Protein AF-A0A971PKI5-F1 (afdb_monomer)

pLDDT: mean 87.23, std 9.2, range [52.62, 96.69]

Foldseek 3Di:
DVVQLVVLQVVQCVLQVVLPGPVNLVVCVVVVHQLQVSCVSRVHHSVVSVVVCVSNVVDDPDQPLLDLVSLLCV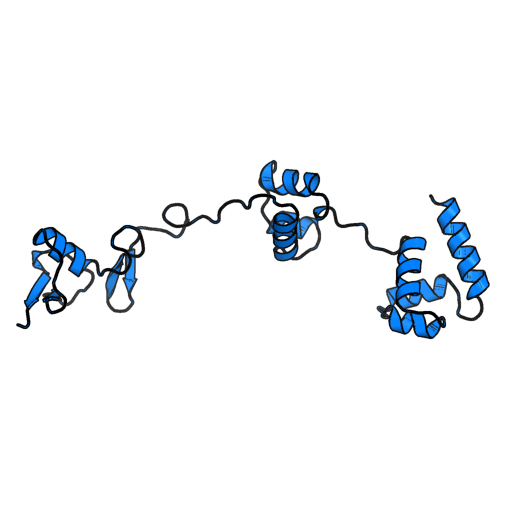VPVVVDDLVVSCVVRVHDSVVSVVSCVVSVPDDDDDQDAPRHPPRDPQWDQDPLQWIARCDDPRHGDTPLQVLVCVVVVHHDDPQKDKDFQVSRNNPSPPVRIDIDGDD

Nearest PDB structures (foldseek):
  2giv-assembly1_A  TM=5.079E-01  e=1.863E+00  Homo sapiens
  4lgw-assembly1_A  TM=4.748E-01  e=1.975E+00  Escherichia coli K-12
  4y13-assembly1_A  TM=4.702E-01  e=1.657E+00  Escherichia coli O157:H7
  6dxo-assembly1_A  TM=3.465E-01  e=4.481E+00  Streptomyces venezuelae ATCC 10712
  3jca-assembly1_E  TM=3.181E-01  e=6.365E+00  Mouse mammary tumor virus

Secondary structure (DSSP, 8-state):
-HHHHHHHHHHHHHHSTTTTHHHHHHHHHHTT--HHHHHHHHT--HHHHHHHHHHTT-SPPPPGGGSHHHHHIIIIIS---HHHHHHHHTS-HHHHHHHHHHTTPPPPPPP-GGGSTT--SSEEE-TTS-EEE-SSTTTT-BHHHHHHHHHHTSPPPTTEEEEESSS-TT---GGGEEEEE--

Solvent-accessible surface area (backbone atoms only — not comparable to full-atom values): 10755 Å² total; per-residue (Å²): 114,70,78,58,40,54,53,50,47,52,54,44,29,69,76,32,49,93,68,47,21,59,66,40,55,54,47,43,54,73,73,66,51,51,50,53,61,52,8,61,74,72,75,47,51,40,67,55,44,52,51,47,30,53,64,67,63,68,50,77,76,82,64,66,64,77,40,58,67,57,39,46,42,47,44,64,75,65,64,44,52,55,58,57,54,12,60,76,68,76,48,58,38,67,58,50,52,53,39,33,58,74,64,68,50,83,76,80,78,76,65,54,64,84,66,18,92,86,48,83,77,48,60,45,73,43,97,84,39,41,36,31,24,69,45,74,98,57,46,77,38,45,49,57,56,51,47,54,21,63,75,67,74,44,83,75,56,95,57,49,45,78,43,48,73,86,68,48,52,68,57,58,52,71,91,34,50,43,84,44,74,64,133

Sequence (183 aa):
MAKNLEKAIQRFNRRYSEVGGYKRFCALLREGRTLEEIGAVFGFTRQYASLKKIEFGLRPPIKNYHDREWLERRYRREDRSLADIAKECGVDPGTIYVHLKKCKIPLKGVPSGERHPRFKTGQFKRPDGSIVITAGKNKGKYLHRLKMEEYLGRPLRRREKVYHIDGDKSNVEISNLRLVSRD

Structure (mmCIF, N/CA/C/O backbone):
data_AF-A0A971PKI5-F1
#
_entry.id   AF-A0A971PKI5-F1
#
loop_
_atom_site.group_PDB
_atom_site.id
_atom_site.type_symbol
_atom_site.label_atom_id
_atom_site.label_alt_id
_atom_site.label_comp_id
_atom_site.label_asym_id
_atom_site.label_entity_id
_atom_site.label_seq_id
_atom_site.pdbx_PDB_ins_code
_atom_site.Cartn_x
_atom_site.Cartn_y
_atom_site.Cartn_z
_atom_site.occupancy
_atom_site.B_iso_or_equiv
_atom_site.auth_seq_id
_atom_site.auth_comp_id
_atom_site.auth_asym_id
_atom_site.auth_atom_id
_atom_site.pdbx_PDB_model_num
ATOM 1 N N . MET A 1 1 ? 25.929 11.883 -31.628 1.00 52.62 1 MET A N 1
ATOM 2 C CA . MET A 1 1 ? 25.267 10.593 -31.312 1.00 52.62 1 MET A CA 1
ATOM 3 C C . MET A 1 1 ? 24.793 9.835 -32.559 1.00 52.62 1 MET A C 1
ATOM 5 O O . MET A 1 1 ? 25.116 8.660 -32.665 1.00 52.62 1 MET A O 1
ATOM 9 N N . ALA A 1 2 ? 24.137 10.476 -33.539 1.00 58.38 2 ALA A N 1
ATOM 10 C CA . ALA A 1 2 ? 23.625 9.817 -34.758 1.00 58.38 2 ALA A CA 1
ATOM 11 C C . ALA A 1 2 ? 24.677 9.035 -35.584 1.00 58.38 2 ALA A C 1
ATOM 13 O O . ALA A 1 2 ? 24.431 7.895 -35.967 1.00 58.38 2 ALA A O 1
ATOM 14 N N . LYS A 1 3 ? 25.894 9.580 -35.755 1.00 62.47 3 LYS A N 1
ATOM 15 C CA . LYS A 1 3 ? 26.995 8.911 -36.487 1.00 62.47 3 LYS A CA 1
ATOM 16 C C . LYS A 1 3 ? 27.456 7.573 -35.876 1.00 62.47 3 LYS A C 1
ATOM 18 O O . LYS A 1 3 ? 28.088 6.783 -36.570 1.00 62.47 3 LYS A O 1
ATOM 23 N N . ASN A 1 4 ? 27.192 7.315 -34.590 1.00 79.88 4 ASN A N 1
ATOM 24 C CA . ASN A 1 4 ? 27.564 6.049 -33.940 1.00 79.88 4 ASN A CA 1
ATOM 25 C C . ASN A 1 4 ? 26.489 4.970 -34.171 1.00 79.88 4 ASN A C 1
ATOM 27 O O . ASN A 1 4 ? 26.812 3.824 -34.475 1.00 79.88 4 ASN A O 1
ATOM 31 N N . LEU A 1 5 ? 25.215 5.373 -34.127 1.00 84.88 5 LEU A N 1
ATOM 32 C CA . LEU A 1 5 ? 24.066 4.511 -34.412 1.00 84.88 5 LEU A CA 1
ATOM 33 C C . LEU A 1 5 ? 24.099 3.971 -35.847 1.00 84.88 5 LEU A C 1
ATOM 35 O O . LEU A 1 5 ? 23.926 2.777 -36.073 1.00 84.88 5 LEU A O 1
ATOM 39 N N . GLU A 1 6 ? 24.379 4.836 -36.816 1.00 86.38 6 GLU A N 1
ATOM 40 C CA . GLU A 1 6 ? 24.425 4.454 -38.227 1.00 86.38 6 GLU A CA 1
ATOM 41 C C . GLU A 1 6 ? 25.529 3.421 -38.506 1.00 86.38 6 GLU A C 1
ATOM 43 O O . GLU A 1 6 ? 25.283 2.383 -39.122 1.00 86.38 6 GLU A O 1
ATOM 48 N N . LYS A 1 7 ? 26.728 3.632 -37.944 1.00 89.81 7 LYS A N 1
ATOM 49 C CA . LYS A 1 7 ? 27.834 2.664 -38.013 1.00 89.81 7 LYS A CA 1
ATOM 50 C C . LYS A 1 7 ? 27.481 1.339 -37.332 1.00 89.81 7 LYS A C 1
ATOM 52 O O . LYS A 1 7 ? 27.838 0.275 -37.838 1.00 89.81 7 LYS A O 1
ATOM 57 N N . ALA A 1 8 ? 26.776 1.376 -36.202 1.00 88.19 8 ALA A N 1
ATOM 58 C CA . ALA A 1 8 ? 26.313 0.176 -35.512 1.00 88.19 8 ALA A CA 1
ATOM 59 C C . ALA A 1 8 ? 25.321 -0.635 -36.358 1.00 88.19 8 ALA A C 1
ATOM 61 O O . ALA A 1 8 ? 25.479 -1.852 -36.481 1.00 88.19 8 ALA A O 1
ATOM 62 N N . ILE A 1 9 ? 24.350 0.035 -36.989 1.00 91.62 9 ILE A N 1
ATOM 63 C CA . ILE A 1 9 ? 23.383 -0.585 -37.905 1.00 91.62 9 ILE A CA 1
ATOM 64 C C . ILE A 1 9 ? 24.104 -1.193 -39.112 1.00 91.62 9 ILE A C 1
ATOM 66 O O . ILE A 1 9 ? 23.848 -2.344 -39.455 1.00 91.62 9 ILE A O 1
ATOM 70 N N . GLN A 1 10 ? 25.054 -0.476 -39.720 1.00 92.31 10 GLN A N 1
ATOM 71 C CA . GLN A 1 10 ? 25.831 -0.985 -40.855 1.00 92.31 10 GLN A CA 1
ATOM 72 C C . GLN A 1 10 ? 26.638 -2.243 -40.495 1.00 92.31 10 GLN A C 1
ATOM 74 O O . GLN A 1 10 ? 26.603 -3.227 -41.234 1.00 92.31 10 GLN A O 1
ATOM 79 N N . ARG A 1 11 ? 27.323 -2.257 -39.340 1.00 91.88 11 ARG A N 1
ATOM 80 C CA . ARG A 1 11 ? 28.036 -3.452 -38.846 1.00 91.88 11 ARG A CA 1
ATOM 81 C C . ARG A 1 11 ? 27.086 -4.622 -38.601 1.00 91.88 11 ARG A C 1
ATOM 83 O O . ARG A 1 11 ? 27.417 -5.758 -38.928 1.00 91.88 11 ARG A O 1
ATOM 90 N N . PHE A 1 12 ? 25.914 -4.349 -38.033 1.00 93.00 12 PHE A N 1
ATOM 91 C CA . PHE A 1 12 ? 24.909 -5.372 -37.757 1.00 93.00 12 PHE A CA 1
ATOM 92 C C . PHE A 1 12 ? 24.323 -5.960 -39.044 1.00 93.00 12 PHE A C 1
ATOM 94 O O . PHE A 1 12 ? 24.253 -7.176 -39.174 1.00 93.00 12 PHE A O 1
ATOM 101 N N . ASN A 1 13 ? 23.988 -5.117 -40.022 1.00 93.81 13 ASN A N 1
ATOM 102 C CA . ASN A 1 13 ? 23.515 -5.554 -41.335 1.00 93.81 13 ASN A CA 1
ATOM 103 C C . ASN A 1 13 ? 24.564 -6.381 -42.076 1.00 93.81 13 ASN A C 1
ATOM 105 O O . ASN A 1 13 ? 24.206 -7.365 -42.704 1.00 93.81 13 ASN A O 1
ATOM 109 N N . ARG A 1 14 ? 25.850 -6.021 -41.973 1.00 92.69 14 ARG A N 1
ATOM 110 C CA . ARG A 1 14 ? 26.937 -6.806 -42.573 1.00 92.69 14 ARG A CA 1
ATOM 111 C C . ARG A 1 14 ? 27.054 -8.197 -41.950 1.00 92.69 14 ARG A C 1
ATOM 113 O O . ARG A 1 14 ? 27.308 -9.155 -42.661 1.00 92.69 14 ARG A O 1
ATOM 120 N N . ARG A 1 15 ? 26.892 -8.300 -40.627 1.00 91.19 15 ARG A N 1
ATOM 121 C CA . ARG A 1 15 ? 27.011 -9.569 -39.894 1.00 91.19 15 ARG A CA 1
ATOM 122 C C . ARG A 1 15 ? 25.793 -10.481 -40.065 1.00 91.19 15 ARG A C 1
ATOM 124 O O . ARG A 1 15 ? 25.940 -11.691 -39.996 1.00 91.19 15 ARG A O 1
ATOM 131 N N . TYR A 1 16 ? 24.611 -9.898 -40.245 1.00 92.25 16 TYR A N 1
ATOM 132 C CA . TYR A 1 16 ? 23.329 -10.605 -40.241 1.00 92.25 16 TYR A CA 1
ATOM 133 C C . TYR A 1 16 ? 22.519 -10.334 -41.515 1.00 92.25 16 TYR A C 1
ATOM 135 O O . TYR A 1 16 ? 21.293 -10.234 -41.465 1.00 92.25 16 TYR A O 1
ATOM 143 N N . SER A 1 17 ? 23.198 -10.169 -42.652 1.00 90.38 17 SER A N 1
ATOM 144 C CA . SER A 1 17 ? 22.579 -9.859 -43.946 1.00 90.38 17 SER A CA 1
ATOM 145 C C . SER A 1 17 ? 21.589 -10.940 -44.378 1.00 90.38 17 SER A C 1
ATOM 147 O O . SER A 1 17 ? 20.470 -10.613 -44.764 1.00 90.38 17 SER A O 1
ATOM 149 N N . GLU A 1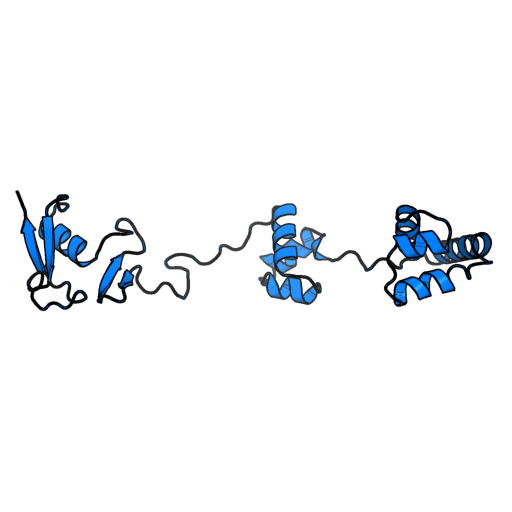 18 ? 21.970 -12.212 -44.233 1.00 88.62 18 GLU A N 1
ATOM 150 C CA . GLU A 1 18 ? 21.176 -13.383 -44.639 1.00 88.62 18 GLU A CA 1
ATOM 151 C C . GLU A 1 18 ? 19.846 -13.496 -43.887 1.00 88.62 18 GLU A C 1
ATOM 153 O O . GLU A 1 18 ? 18.832 -13.899 -44.448 1.00 88.62 18 GLU A O 1
ATOM 158 N N . VAL A 1 19 ? 19.819 -13.058 -42.627 1.00 87.25 19 VAL A N 1
ATOM 159 C CA . VAL A 1 19 ? 18.620 -13.069 -41.775 1.00 87.25 19 VAL A CA 1
ATOM 160 C C . VAL A 1 19 ? 17.873 -11.727 -41.791 1.00 87.25 19 VAL A C 1
ATOM 162 O O . VAL A 1 19 ? 16.977 -11.496 -40.982 1.00 87.25 19 VAL A O 1
ATOM 165 N N . GLY A 1 20 ? 18.215 -10.812 -42.707 1.00 88.69 20 GLY A N 1
ATOM 166 C CA . GLY A 1 20 ? 17.514 -9.537 -42.911 1.00 88.69 20 GLY A CA 1
ATOM 167 C C . GLY A 1 20 ? 17.927 -8.393 -41.970 1.00 88.69 20 GLY A C 1
ATOM 168 O O . GLY A 1 20 ? 17.267 -7.345 -41.938 1.00 88.69 20 GLY A O 1
ATOM 169 N N . GLY A 1 21 ? 19.012 -8.573 -41.213 1.00 93.12 21 GLY A N 1
ATOM 170 C CA . GLY A 1 21 ? 19.703 -7.533 -40.452 1.00 93.12 21 GLY A CA 1
ATOM 171 C C . GLY A 1 21 ? 18.814 -6.721 -39.506 1.00 93.12 21 GLY A C 1
ATOM 172 O O . GLY A 1 21 ? 17.892 -7.222 -38.859 1.00 93.12 21 GLY A O 1
ATOM 173 N N . TYR A 1 22 ? 19.102 -5.425 -39.409 1.00 92.69 22 TYR A N 1
ATOM 174 C CA . TYR A 1 22 ? 18.426 -4.476 -38.526 1.00 92.69 22 TYR A CA 1
ATOM 175 C C . TYR A 1 22 ? 16.918 -4.395 -38.795 1.00 92.69 22 TYR A C 1
ATOM 177 O O . TYR A 1 22 ? 16.120 -4.324 -37.860 1.00 92.69 22 TYR A O 1
ATOM 185 N N . LYS A 1 23 ? 16.504 -4.460 -40.069 1.00 93.12 23 LYS A N 1
ATOM 186 C CA . LYS A 1 23 ? 15.086 -4.390 -40.450 1.00 93.12 23 LYS A CA 1
ATOM 187 C C . LYS A 1 23 ? 14.308 -5.576 -39.880 1.00 93.12 23 LYS A C 1
ATOM 189 O O . LYS A 1 23 ? 13.240 -5.365 -39.303 1.00 93.12 23 LYS A O 1
ATOM 194 N N . ARG A 1 24 ? 14.852 -6.796 -39.991 1.00 94.25 24 ARG A N 1
ATOM 195 C CA . ARG A 1 24 ? 14.230 -8.000 -39.419 1.00 94.25 24 ARG A CA 1
ATOM 196 C C . ARG A 1 24 ? 14.232 -7.965 -37.892 1.00 94.25 24 ARG A C 1
ATOM 198 O O . ARG A 1 24 ? 13.210 -8.277 -37.292 1.00 94.25 24 ARG A O 1
ATOM 205 N N . PHE A 1 25 ? 15.314 -7.495 -37.269 1.00 93.38 25 PHE A N 1
ATOM 206 C CA . PHE A 1 25 ? 15.404 -7.350 -35.812 1.00 93.38 25 PHE A CA 1
ATOM 207 C C . PHE A 1 25 ? 14.302 -6.426 -35.262 1.00 93.38 25 PHE A C 1
ATOM 209 O O . PHE A 1 25 ? 13.594 -6.776 -34.319 1.00 93.38 25 PHE A O 1
ATOM 216 N N . CYS A 1 26 ? 14.091 -5.273 -35.902 1.00 92.00 26 CYS A N 1
ATOM 217 C CA . CYS A 1 26 ? 13.017 -4.345 -35.546 1.00 92.00 26 CYS A CA 1
ATOM 218 C C . CYS A 1 26 ? 11.614 -4.904 -35.826 1.00 92.00 26 CYS A C 1
ATOM 220 O O . CYS A 1 26 ? 10.686 -4.587 -35.084 1.00 92.00 26 CYS A O 1
ATOM 222 N N . ALA A 1 27 ? 11.443 -5.711 -36.878 1.00 93.44 27 ALA A N 1
ATOM 223 C CA . ALA A 1 27 ? 10.166 -6.355 -37.182 1.00 93.44 27 ALA A CA 1
ATOM 224 C C . ALA A 1 27 ? 9.760 -7.343 -36.080 1.00 93.44 27 ALA A C 1
ATOM 226 O O . ALA A 1 27 ? 8.669 -7.214 -35.535 1.00 93.44 27 ALA A O 1
ATOM 227 N N . LEU A 1 28 ? 10.670 -8.228 -35.659 1.00 92.62 28 LEU A N 1
ATOM 228 C CA . LEU A 1 28 ? 10.396 -9.199 -34.593 1.00 92.62 28 LEU A CA 1
ATOM 229 C C . LEU A 1 28 ? 10.063 -8.522 -33.254 1.00 92.62 28 LEU A C 1
ATOM 231 O O . LEU A 1 28 ? 9.188 -8.983 -32.525 1.00 92.62 28 LEU A O 1
ATOM 235 N N . LEU A 1 29 ? 10.714 -7.395 -32.939 1.00 89.50 29 LEU A N 1
ATOM 236 C CA . LEU A 1 29 ? 10.370 -6.599 -31.756 1.00 89.50 29 LEU A CA 1
ATOM 237 C C . LEU A 1 29 ? 8.953 -6.015 -31.834 1.00 89.50 29 LEU A C 1
ATOM 239 O O . LEU A 1 29 ? 8.265 -5.970 -30.817 1.00 89.50 29 LEU A O 1
ATOM 243 N N . ARG A 1 30 ? 8.515 -5.568 -33.019 1.00 89.12 30 ARG A N 1
ATOM 244 C CA . ARG A 1 30 ? 7.150 -5.055 -33.240 1.00 89.12 30 ARG A CA 1
ATOM 245 C C . ARG A 1 30 ? 6.096 -6.158 -33.198 1.00 89.12 30 ARG A C 1
ATOM 247 O O . ARG A 1 30 ? 4.996 -5.909 -32.728 1.00 89.12 30 ARG A O 1
ATOM 254 N N . GLU A 1 31 ? 6.453 -7.364 -33.628 1.00 92.38 31 GLU A N 1
ATOM 255 C CA . GLU A 1 31 ? 5.625 -8.573 -33.516 1.00 92.38 31 GLU A CA 1
ATOM 256 C C . GLU A 1 31 ? 5.502 -9.085 -32.065 1.00 92.38 31 GLU A C 1
ATOM 258 O O . GLU A 1 31 ? 4.801 -10.059 -31.815 1.00 92.38 31 GLU A O 1
ATOM 263 N N . GLY A 1 32 ? 6.176 -8.451 -31.096 1.00 88.75 32 GLY A N 1
ATOM 264 C CA . GLY A 1 32 ? 6.104 -8.830 -29.683 1.00 88.75 32 GLY A CA 1
ATOM 265 C C . GLY A 1 32 ? 6.948 -10.051 -29.314 1.00 88.75 32 GLY A C 1
ATOM 266 O O . GLY A 1 32 ? 6.790 -10.580 -28.214 1.00 88.75 32 GLY A O 1
ATOM 267 N N . ARG A 1 33 ? 7.863 -10.489 -30.190 1.00 90.19 33 ARG A N 1
ATOM 268 C CA . ARG A 1 33 ? 8.775 -11.604 -29.901 1.00 90.19 33 ARG A CA 1
ATOM 269 C C . ARG A 1 33 ? 9.685 -11.281 -28.722 1.00 90.19 33 ARG A C 1
ATOM 271 O O . ARG A 1 33 ? 10.188 -10.162 -28.566 1.00 90.19 33 ARG A O 1
ATOM 278 N N . THR A 1 34 ? 9.932 -12.289 -27.900 1.00 92.94 34 THR A N 1
ATOM 279 C CA . THR A 1 34 ? 10.866 -12.203 -26.782 1.00 92.94 34 THR A CA 1
ATOM 280 C C . THR A 1 34 ? 12.302 -12.047 -27.285 1.00 92.94 34 THR A C 1
ATOM 282 O O . THR A 1 34 ? 12.660 -12.434 -28.397 1.00 92.94 34 THR A O 1
ATOM 285 N N . LEU A 1 35 ? 13.176 -11.493 -26.442 1.00 92.00 35 LEU A N 1
ATOM 286 C CA . LEU A 1 35 ? 14.600 -11.350 -26.776 1.00 92.00 35 LEU A CA 1
ATOM 287 C C . LEU A 1 35 ? 15.313 -12.691 -26.980 1.00 92.00 35 LEU A C 1
ATOM 289 O O . LEU A 1 35 ? 16.371 -12.726 -27.600 1.00 92.00 35 LEU A O 1
ATOM 293 N N . GLU A 1 36 ? 14.754 -13.762 -26.429 1.00 92.38 36 GLU A N 1
ATOM 294 C CA . GLU A 1 36 ? 15.260 -15.121 -26.567 1.00 92.38 36 GLU A CA 1
ATOM 295 C C . GLU A 1 36 ? 14.910 -15.700 -27.939 1.00 92.38 36 GLU A C 1
ATOM 297 O O . GLU A 1 36 ? 15.810 -16.127 -28.656 1.00 92.38 36 GLU A O 1
ATOM 302 N N . GLU A 1 37 ? 13.651 -15.578 -28.369 1.00 92.69 37 GLU A N 1
ATOM 303 C CA . GLU A 1 37 ? 13.222 -15.944 -29.727 1.00 92.69 37 GLU A CA 1
ATOM 304 C C . GLU A 1 37 ? 13.975 -15.140 -30.796 1.00 92.69 37 GLU A C 1
ATOM 306 O O . GLU A 1 37 ? 14.438 -15.693 -31.791 1.00 92.69 37 GLU A O 1
ATOM 311 N N . ILE A 1 38 ? 14.153 -13.832 -30.580 1.00 93.62 38 ILE A N 1
ATOM 312 C CA . ILE A 1 38 ? 14.945 -12.983 -31.481 1.00 93.62 38 ILE A CA 1
ATOM 313 C C . ILE A 1 38 ? 16.400 -13.454 -31.514 1.00 93.62 38 ILE A C 1
ATOM 315 O O . ILE A 1 38 ? 17.015 -13.486 -32.577 1.00 93.62 38 ILE A O 1
ATOM 319 N N . GLY A 1 39 ? 16.949 -13.836 -30.362 1.00 93.69 39 GLY A N 1
ATOM 320 C CA . GLY A 1 39 ? 18.281 -14.415 -30.273 1.00 93.69 39 GLY A CA 1
ATOM 321 C C . GLY A 1 39 ? 18.430 -15.676 -31.117 1.00 93.69 39 GLY A C 1
ATOM 322 O O . GLY A 1 39 ? 19.375 -15.774 -31.896 1.00 93.69 39 GLY A O 1
ATOM 323 N N . ALA A 1 40 ? 17.457 -16.584 -31.037 1.00 94.19 40 ALA A N 1
ATOM 324 C CA . ALA A 1 40 ? 17.447 -17.820 -31.812 1.00 94.19 40 ALA A CA 1
ATOM 325 C C . ALA A 1 40 ? 17.422 -17.567 -33.330 1.00 94.19 40 ALA A C 1
ATOM 327 O O . ALA A 1 40 ? 18.176 -18.204 -34.058 1.00 94.19 40 ALA A O 1
ATOM 328 N N . VAL A 1 41 ? 16.640 -16.587 -33.809 1.00 92.31 41 VAL A N 1
ATOM 329 C CA . VAL A 1 41 ? 16.578 -16.235 -35.245 1.00 92.31 41 VAL A CA 1
ATOM 330 C C . VAL A 1 41 ? 17.919 -15.725 -35.781 1.00 92.31 41 VAL A C 1
ATOM 332 O O . VAL A 1 41 ? 18.274 -15.994 -36.925 1.00 92.31 41 VAL A O 1
ATOM 335 N N . PHE A 1 42 ? 18.665 -14.978 -34.970 1.00 92.81 42 PHE A N 1
ATOM 336 C CA . PHE A 1 42 ? 19.940 -14.381 -35.374 1.00 92.81 42 PHE A CA 1
ATOM 337 C C . PHE A 1 42 ? 21.170 -15.189 -34.925 1.00 92.81 42 PHE A C 1
ATOM 339 O O . PHE A 1 42 ? 22.298 -14.783 -35.203 1.00 92.81 42 PHE A O 1
ATOM 346 N N . GLY A 1 43 ? 20.985 -16.295 -34.200 1.00 93.25 43 GLY A N 1
ATOM 347 C CA . GLY A 1 43 ? 22.080 -17.095 -33.648 1.00 93.25 43 GLY A CA 1
ATOM 348 C C . GLY A 1 43 ? 22.885 -16.388 -32.547 1.00 93.25 43 GLY A C 1
ATOM 349 O O . GLY A 1 43 ? 24.098 -16.573 -32.457 1.00 93.25 43 GLY A O 1
ATOM 350 N N . PHE A 1 44 ? 22.254 -15.546 -31.720 1.00 94.12 44 PHE A N 1
ATOM 351 C CA . PHE A 1 44 ? 22.902 -14.906 -30.567 1.00 94.12 44 PHE A CA 1
ATOM 352 C C . PHE A 1 44 ? 22.086 -15.017 -29.276 1.00 94.12 44 PHE A C 1
ATOM 354 O O . PHE A 1 44 ? 20.907 -15.346 -29.274 1.00 94.12 44 PHE A O 1
ATOM 361 N N . THR A 1 45 ? 22.708 -14.700 -28.140 1.00 95.38 45 THR A N 1
ATOM 362 C CA . THR A 1 45 ? 22.059 -14.808 -26.828 1.00 95.38 45 THR A CA 1
ATOM 363 C C . THR A 1 45 ? 21.062 -13.675 -26.557 1.00 95.38 45 THR A C 1
ATOM 365 O O . THR A 1 45 ? 21.206 -12.549 -27.046 1.00 95.38 45 THR A O 1
ATOM 368 N N . ARG A 1 46 ? 20.087 -13.926 -25.672 1.00 93.06 46 ARG A N 1
ATOM 369 C CA . ARG A 1 46 ? 19.162 -12.906 -25.136 1.00 93.06 46 ARG A CA 1
ATOM 370 C C . ARG A 1 46 ? 19.894 -11.664 -24.610 1.00 93.06 46 ARG A C 1
ATOM 372 O O . ARG A 1 46 ? 19.411 -10.540 -24.769 1.00 93.06 46 ARG A O 1
ATOM 379 N N . GLN A 1 47 ? 21.046 -11.846 -23.962 1.00 90.88 47 GLN A N 1
ATOM 380 C CA . GLN A 1 47 ? 21.861 -10.748 -23.437 1.00 90.88 47 GLN A CA 1
ATOM 381 C C . GLN A 1 47 ? 22.396 -9.874 -24.578 1.00 90.88 47 GLN A C 1
ATOM 383 O O . GLN A 1 47 ? 22.326 -8.648 -24.491 1.00 90.88 47 GLN A O 1
ATOM 388 N N . TYR A 1 48 ? 22.848 -10.485 -25.677 1.00 92.19 48 TYR A N 1
ATOM 389 C CA . TYR A 1 48 ? 23.294 -9.752 -26.860 1.00 92.19 48 TYR A CA 1
ATOM 390 C C . TYR A 1 48 ? 22.144 -8.979 -27.521 1.00 92.19 48 TYR A C 1
ATOM 392 O O . TYR A 1 48 ? 22.301 -7.800 -27.838 1.00 92.19 48 TYR A O 1
ATOM 400 N N . ALA A 1 49 ? 20.957 -9.588 -27.624 1.00 90.62 49 ALA A N 1
ATOM 401 C CA . ALA A 1 49 ? 19.742 -8.918 -28.097 1.00 90.62 49 ALA A CA 1
ATOM 402 C C . ALA A 1 49 ? 19.416 -7.660 -27.267 1.00 90.62 49 ALA A C 1
ATOM 404 O O . ALA A 1 49 ? 19.086 -6.601 -27.806 1.00 90.62 49 ALA A O 1
ATOM 405 N N . SER A 1 50 ? 19.547 -7.763 -25.939 1.00 89.31 50 SER A N 1
ATOM 406 C CA . SER A 1 50 ? 19.347 -6.647 -25.008 1.00 89.31 50 SER A CA 1
ATOM 407 C C . SER A 1 50 ? 20.348 -5.515 -25.250 1.00 89.31 50 SER A C 1
ATOM 409 O O . SER A 1 50 ? 19.944 -4.356 -25.339 1.00 89.31 50 SER A O 1
ATOM 411 N N . LEU A 1 51 ? 21.635 -5.836 -25.431 1.00 89.25 51 LEU A N 1
ATOM 412 C CA . LEU A 1 51 ? 22.666 -4.847 -25.761 1.00 89.25 51 LEU A CA 1
ATOM 413 C C . LEU A 1 51 ? 22.370 -4.146 -27.089 1.00 89.25 51 LEU A C 1
ATOM 415 O O . LEU A 1 51 ? 22.470 -2.923 -27.166 1.00 89.25 51 LEU A O 1
ATOM 419 N N . LYS A 1 52 ? 21.921 -4.886 -28.108 1.00 90.81 52 LYS A N 1
ATOM 420 C CA . LYS A 1 52 ? 21.550 -4.305 -29.405 1.00 90.81 52 LYS A CA 1
ATOM 421 C C . LYS A 1 52 ? 20.356 -3.366 -29.317 1.00 90.81 52 LYS A C 1
ATOM 423 O O . LYS A 1 52 ? 20.375 -2.321 -29.955 1.00 90.81 52 LYS 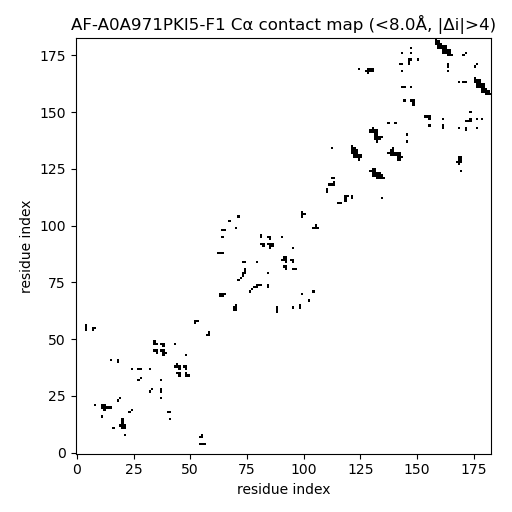A O 1
ATOM 428 N N . LYS A 1 53 ? 19.372 -3.638 -28.453 1.00 88.69 53 LYS A N 1
ATOM 429 C CA . LYS A 1 53 ? 18.301 -2.662 -28.177 1.00 88.69 53 LYS A CA 1
ATOM 430 C C . LYS A 1 53 ? 18.834 -1.344 -27.618 1.00 88.69 53 LYS A C 1
ATOM 432 O O . LYS A 1 53 ? 18.281 -0.299 -27.942 1.00 88.69 53 LYS A O 1
ATOM 437 N N . ILE A 1 54 ? 19.879 -1.380 -26.791 1.00 84.12 54 ILE A N 1
ATOM 438 C CA . ILE A 1 54 ? 20.525 -0.168 -26.262 1.00 84.12 54 ILE A CA 1
ATOM 439 C C . ILE A 1 54 ? 21.294 0.541 -27.374 1.00 84.12 54 ILE A C 1
ATOM 441 O O . ILE A 1 54 ? 21.087 1.730 -27.589 1.00 84.12 54 ILE A O 1
ATOM 445 N N . GLU A 1 55 ? 22.151 -0.194 -28.089 1.00 86.44 55 GLU A N 1
ATOM 446 C CA . GLU A 1 55 ? 23.005 0.342 -29.157 1.00 86.44 55 GLU A CA 1
ATOM 447 C C . GLU A 1 55 ? 22.172 0.978 -30.279 1.00 86.44 55 GLU A C 1
ATOM 449 O O . GLU A 1 55 ? 22.562 2.005 -30.827 1.00 86.44 55 GLU A O 1
ATOM 454 N N . PHE A 1 56 ? 20.994 0.415 -30.568 1.00 89.12 56 PHE A N 1
ATOM 455 C CA . PHE A 1 56 ? 20.054 0.938 -31.556 1.00 89.12 56 PHE A CA 1
ATOM 456 C C . PHE A 1 56 ? 19.101 2.020 -31.033 1.00 89.12 56 PHE A C 1
ATOM 458 O O . PHE A 1 56 ? 18.266 2.506 -31.790 1.00 89.12 56 PHE A O 1
ATOM 465 N N . GLY A 1 57 ? 19.177 2.390 -29.751 1.00 83.00 57 GLY A N 1
ATOM 466 C CA . GLY A 1 57 ? 18.253 3.362 -29.158 1.00 83.00 57 GLY A CA 1
ATOM 467 C C . GLY A 1 57 ? 16.795 2.883 -29.110 1.00 83.00 57 GLY A C 1
ATOM 468 O O . GLY A 1 57 ? 15.885 3.692 -28.985 1.00 83.00 57 GLY A O 1
ATOM 469 N N . LEU A 1 58 ? 16.563 1.569 -29.193 1.00 83.50 58 LEU A N 1
ATOM 470 C CA . LEU A 1 58 ? 15.240 0.928 -29.138 1.00 83.50 58 LEU A CA 1
ATOM 471 C C . LEU A 1 58 ? 14.778 0.657 -27.697 1.00 83.50 58 LEU A C 1
ATOM 473 O O . LEU A 1 58 ? 13.735 0.038 -27.469 1.00 83.50 58 LEU A O 1
ATOM 477 N N . ARG A 1 59 ? 15.582 1.040 -26.698 1.00 68.81 59 ARG A N 1
ATOM 478 C CA . ARG A 1 59 ? 15.175 0.995 -25.295 1.00 68.81 59 ARG A CA 1
ATOM 479 C C . ARG A 1 59 ? 14.203 2.157 -25.041 1.00 68.81 59 ARG A C 1
ATOM 481 O O . ARG A 1 59 ? 14.516 3.275 -25.442 1.00 68.81 59 ARG A O 1
ATOM 488 N N . PRO A 1 60 ? 13.066 1.929 -24.357 1.00 60.28 60 PRO A N 1
ATOM 489 C CA . PRO A 1 60 ? 12.232 3.037 -23.910 1.00 60.28 60 PRO A CA 1
ATOM 490 C C . PRO A 1 60 ? 13.069 4.007 -23.058 1.00 60.28 60 PRO A C 1
ATOM 492 O O . PRO A 1 60 ? 13.983 3.556 -22.355 1.00 60.28 60 PRO A O 1
ATOM 495 N N . PRO A 1 61 ? 12.787 5.318 -23.115 1.00 59.06 61 PRO A N 1
ATOM 496 C CA . PRO A 1 61 ? 13.505 6.298 -22.311 1.00 59.06 61 PRO A CA 1
ATOM 497 C C . PRO A 1 61 ? 13.473 5.892 -20.833 1.00 59.06 61 PRO A C 1
ATOM 499 O O . PRO A 1 61 ? 12.482 5.331 -20.351 1.00 59.06 61 PRO A O 1
ATOM 502 N N . ILE A 1 62 ? 14.580 6.135 -20.122 1.00 62.47 62 ILE A N 1
ATOM 503 C CA . ILE A 1 62 ? 14.644 5.905 -18.675 1.00 62.47 62 ILE A CA 1
ATOM 504 C C . ILE A 1 62 ? 13.500 6.700 -18.052 1.00 62.47 62 ILE A C 1
ATOM 506 O O . ILE A 1 62 ? 13.372 7.898 -18.291 1.00 62.47 62 ILE A O 1
ATOM 510 N N . LYS A 1 63 ? 12.635 6.022 -17.296 1.00 69.06 63 LYS A N 1
ATOM 511 C CA . LYS A 1 63 ? 11.473 6.677 -16.703 1.00 69.06 63 LYS A CA 1
ATOM 512 C C . LYS A 1 63 ? 11.941 7.674 -15.635 1.00 69.06 63 LYS A C 1
ATOM 514 O O . LYS A 1 63 ? 12.758 7.329 -14.781 1.00 69.06 63 LYS A O 1
ATOM 519 N N . ASN A 1 64 ? 11.401 8.891 -15.676 1.00 76.94 64 ASN A N 1
ATOM 520 C CA . ASN A 1 64 ? 11.882 10.040 -14.894 1.00 76.94 64 ASN A CA 1
ATOM 521 C C . ASN A 1 64 ? 1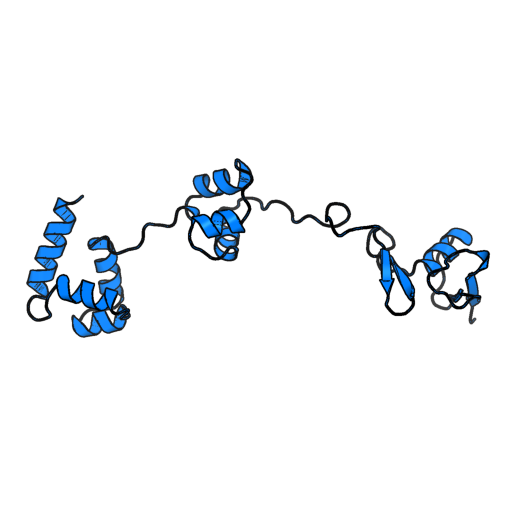1.875 9.818 -13.369 1.00 76.94 64 ASN A C 1
ATOM 523 O O . ASN A 1 64 ? 12.661 10.429 -12.657 1.00 76.94 64 ASN A O 1
ATOM 527 N N . TYR A 1 65 ? 11.048 8.904 -12.852 1.00 81.38 65 TYR A N 1
ATOM 528 C CA . TYR A 1 65 ? 10.969 8.602 -11.417 1.00 81.38 65 TYR A CA 1
ATOM 529 C C . TYR A 1 65 ? 12.193 7.861 -10.843 1.00 81.38 65 TYR A C 1
ATOM 531 O O . TYR A 1 65 ? 12.253 7.641 -9.634 1.00 81.38 65 TYR A O 1
ATOM 539 N N . HIS A 1 66 ? 13.147 7.425 -11.675 1.00 83.94 66 HIS A N 1
ATOM 540 C CA . HIS A 1 66 ? 14.433 6.910 -11.190 1.00 83.94 66 HIS A CA 1
ATOM 541 C C . HIS A 1 66 ? 15.357 8.025 -10.683 1.00 83.94 66 HIS A C 1
ATOM 543 O O . HIS A 1 66 ? 16.253 7.749 -9.885 1.00 83.94 66 HIS A O 1
ATOM 549 N N . ASP A 1 67 ? 15.134 9.261 -11.134 1.00 87.31 67 ASP A N 1
ATOM 550 C CA . ASP A 1 67 ? 15.827 10.442 -10.641 1.00 87.31 67 ASP A CA 1
ATOM 551 C C . ASP A 1 67 ? 15.200 10.886 -9.313 1.00 87.31 67 ASP A C 1
ATOM 553 O O . ASP A 1 67 ? 13.999 11.165 -9.217 1.00 87.31 67 ASP A O 1
ATOM 557 N N . ARG A 1 68 ? 16.036 10.937 -8.271 1.00 88.00 68 ARG A N 1
ATOM 558 C CA . ARG A 1 68 ? 15.622 11.342 -6.931 1.00 88.00 68 ARG A CA 1
ATOM 559 C C . ARG A 1 68 ? 15.120 12.785 -6.907 1.00 88.00 68 ARG A C 1
ATOM 561 O O . ARG A 1 68 ? 14.094 13.028 -6.279 1.00 88.00 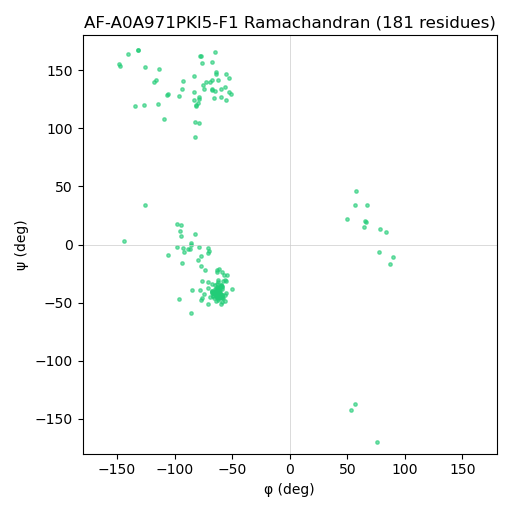68 ARG A O 1
ATOM 568 N N . GLU A 1 69 ? 15.830 13.725 -7.526 1.00 87.31 69 GLU A N 1
ATOM 569 C CA . GLU A 1 69 ? 15.479 15.148 -7.465 1.00 87.31 69 GLU A CA 1
ATOM 570 C C . GLU A 1 69 ? 14.171 15.412 -8.196 1.00 87.31 69 GLU A C 1
ATOM 572 O O . GLU A 1 69 ? 13.301 16.131 -7.696 1.00 87.31 69 GLU A O 1
ATOM 577 N N . TRP A 1 70 ? 13.997 14.770 -9.355 1.00 90.62 70 TRP A N 1
ATOM 578 C CA . TRP A 1 70 ? 12.742 14.833 -10.091 1.00 90.62 70 TRP A CA 1
ATOM 579 C C . TRP A 1 70 ? 11.586 14.301 -9.239 1.00 90.62 70 TRP A C 1
ATOM 581 O O . TRP A 1 70 ? 10.567 14.979 -9.080 1.00 90.62 70 TRP A O 1
ATOM 591 N N . LEU A 1 71 ? 11.760 13.117 -8.643 1.00 89.44 71 LEU A N 1
ATOM 592 C CA . LEU A 1 71 ? 10.730 12.464 -7.841 1.00 89.44 71 LEU A CA 1
ATOM 593 C C . LEU A 1 71 ? 10.395 13.260 -6.568 1.00 89.44 71 LEU A C 1
ATOM 595 O O . LEU A 1 71 ? 9.223 13.406 -6.224 1.00 89.44 71 LEU A O 1
ATOM 599 N N . GLU A 1 72 ? 11.401 13.819 -5.894 1.00 89.00 72 GLU A N 1
ATOM 600 C CA . GLU A 1 72 ? 11.235 14.655 -4.703 1.00 89.00 72 GLU A CA 1
ATOM 601 C C . GLU A 1 72 ? 10.524 15.972 -5.030 1.00 89.00 72 GLU A C 1
ATOM 603 O O . GLU A 1 72 ? 9.581 16.350 -4.332 1.00 89.00 72 GLU A O 1
ATOM 608 N N . ARG A 1 73 ? 10.898 16.640 -6.128 1.00 89.38 73 ARG A N 1
ATOM 609 C CA . ARG A 1 73 ? 10.230 17.863 -6.590 1.00 89.38 73 ARG A CA 1
ATOM 610 C C . ARG A 1 73 ? 8.751 17.613 -6.879 1.00 89.38 73 ARG A C 1
ATOM 612 O O . ARG A 1 73 ? 7.907 18.317 -6.326 1.00 89.38 73 ARG A O 1
ATOM 619 N N . ARG A 1 74 ? 8.428 16.589 -7.676 1.00 88.69 74 ARG A N 1
ATOM 620 C CA . ARG A 1 74 ? 7.033 16.265 -8.019 1.00 88.69 74 ARG A CA 1
ATOM 621 C C . ARG A 1 74 ? 6.218 15.854 -6.794 1.00 88.69 74 ARG A C 1
ATOM 623 O O . ARG A 1 74 ? 5.095 16.315 -6.622 1.00 88.69 74 ARG A O 1
ATOM 630 N N . TYR A 1 75 ? 6.777 15.011 -5.925 1.00 89.19 75 TYR A N 1
ATOM 631 C CA . TYR A 1 75 ? 6.046 14.488 -4.773 1.00 89.19 75 TYR A CA 1
ATOM 632 C C . TYR A 1 75 ? 5.896 15.504 -3.636 1.00 89.19 75 TYR A C 1
ATOM 634 O O . TYR A 1 75 ? 4.809 15.631 -3.077 1.00 89.19 75 TYR A O 1
ATOM 642 N N . ARG A 1 76 ? 6.964 16.220 -3.262 1.00 84.94 76 ARG A N 1
ATOM 643 C CA . ARG A 1 76 ? 6.972 17.122 -2.096 1.00 84.94 76 ARG A CA 1
ATOM 644 C C . ARG A 1 76 ? 6.709 18.579 -2.452 1.00 84.94 76 ARG A C 1
ATOM 646 O O . ARG A 1 76 ? 5.904 19.196 -1.769 1.00 84.94 76 ARG A O 1
ATOM 653 N N . ARG A 1 77 ? 7.369 19.129 -3.477 1.00 82.06 77 ARG A N 1
ATOM 654 C CA . ARG A 1 77 ? 7.257 20.568 -3.794 1.00 82.06 77 ARG A CA 1
ATOM 655 C C . ARG A 1 77 ? 5.963 20.901 -4.531 1.00 82.06 77 ARG A C 1
ATOM 657 O O . ARG A 1 77 ? 5.350 21.915 -4.243 1.00 82.06 77 ARG A O 1
ATOM 664 N N . GLU A 1 78 ? 5.539 20.035 -5.445 1.00 85.62 78 GLU A N 1
ATOM 665 C CA . GLU A 1 78 ? 4.312 20.220 -6.241 1.00 85.62 78 GLU A CA 1
ATOM 666 C C . GLU A 1 78 ? 3.084 19.523 -5.635 1.00 85.62 78 GLU A C 1
ATOM 668 O O . GLU A 1 78 ? 2.041 19.425 -6.272 1.00 85.62 78 GLU A O 1
ATOM 673 N N . ASP A 1 79 ? 3.234 18.980 -4.426 1.00 83.00 79 ASP A N 1
ATOM 674 C CA . ASP A 1 79 ? 2.217 18.263 -3.658 1.00 83.00 79 ASP A CA 1
ATOM 675 C C . ASP A 1 79 ? 1.449 17.146 -4.408 1.00 83.00 79 ASP A C 1
ATOM 677 O O . ASP A 1 79 ? 0.397 16.694 -3.962 1.00 83.00 79 ASP A O 1
ATOM 681 N N . ARG A 1 80 ? 2.002 16.596 -5.497 1.00 85.12 80 ARG A N 1
ATOM 682 C CA . ARG A 1 80 ? 1.327 15.559 -6.296 1.00 85.12 80 ARG A CA 1
ATOM 683 C C . ARG A 1 80 ? 1.109 14.266 -5.505 1.00 85.12 80 ARG A C 1
ATOM 685 O O . ARG A 1 80 ? 1.914 13.890 -4.641 1.00 85.12 80 ARG A O 1
ATOM 692 N N . SER A 1 81 ? 0.027 13.555 -5.825 1.00 88.19 81 SER A N 1
ATOM 693 C CA . SER A 1 81 ? -0.228 12.221 -5.279 1.00 88.19 81 SER A CA 1
ATOM 694 C C . SER A 1 81 ? 0.622 11.157 -5.985 1.00 88.19 81 SER A C 1
ATOM 696 O O . SER A 1 81 ? 1.117 11.360 -7.095 1.00 88.19 81 SER A O 1
ATOM 698 N N . LEU A 1 82 ? 0.774 9.983 -5.358 1.00 89.50 82 LEU A N 1
ATOM 699 C CA . LEU A 1 82 ? 1.445 8.843 -5.999 1.00 89.50 82 LEU A CA 1
ATOM 700 C C . LEU A 1 82 ? 0.746 8.441 -7.302 1.00 89.50 82 LEU A C 1
ATOM 702 O O . LEU A 1 82 ? 1.418 8.076 -8.260 1.00 89.50 82 LEU A O 1
ATOM 706 N N . ALA A 1 83 ? -0.587 8.532 -7.333 1.00 88.62 83 ALA A N 1
ATOM 707 C CA . ALA A 1 83 ? -1.391 8.192 -8.497 1.00 88.62 83 ALA A CA 1
ATOM 708 C C . ALA A 1 83 ? -1.158 9.164 -9.661 1.00 88.62 83 ALA A C 1
ATOM 710 O O . ALA A 1 83 ? -1.017 8.719 -10.796 1.00 88.62 83 ALA A O 1
ATOM 711 N N . ASP A 1 84 ? -1.039 10.465 -9.386 1.00 88.12 84 ASP A N 1
ATOM 712 C CA . ASP A 1 84 ? -0.793 11.471 -10.427 1.00 88.12 84 ASP A CA 1
ATOM 713 C C . ASP A 1 84 ? 0.585 11.293 -11.067 1.00 88.12 84 ASP A C 1
ATOM 715 O O . ASP A 1 84 ? 0.707 11.266 -12.291 1.00 88.12 84 ASP A O 1
ATOM 719 N N . ILE A 1 85 ? 1.620 11.102 -10.239 1.00 89.75 85 ILE A N 1
ATOM 720 C CA . ILE A 1 85 ? 2.994 10.864 -10.709 1.00 89.75 85 ILE A CA 1
ATOM 721 C C . ILE A 1 85 ? 3.056 9.564 -11.519 1.00 89.75 85 ILE A C 1
ATOM 723 O O . ILE A 1 85 ? 3.720 9.495 -12.554 1.00 89.75 85 ILE A O 1
ATOM 727 N N . ALA A 1 86 ? 2.351 8.529 -11.065 1.00 90.06 86 ALA A N 1
ATOM 728 C CA . ALA A 1 86 ? 2.292 7.245 -11.745 1.00 90.06 86 ALA A CA 1
ATOM 729 C C . ALA A 1 86 ? 1.578 7.342 -13.099 1.00 90.06 86 ALA A C 1
ATOM 731 O O . ALA A 1 86 ? 2.081 6.806 -14.088 1.00 90.06 86 ALA A O 1
ATOM 732 N N . LYS A 1 87 ? 0.473 8.096 -13.168 1.00 88.00 87 LYS A N 1
ATOM 733 C CA . LYS A 1 87 ? -0.254 8.390 -14.408 1.00 88.00 87 LYS A CA 1
ATOM 734 C C . LYS A 1 87 ? 0.619 9.151 -15.403 1.00 88.00 87 LYS A C 1
ATOM 736 O O . LYS A 1 87 ? 0.664 8.773 -16.568 1.00 88.00 87 LYS A O 1
ATOM 741 N N . GLU A 1 88 ? 1.358 10.163 -14.946 1.00 86.00 88 GLU A N 1
ATOM 742 C CA . GLU A 1 88 ? 2.307 10.909 -15.786 1.00 86.00 88 GLU A CA 1
ATOM 743 C C . GLU A 1 88 ? 3.432 10.013 -16.326 1.00 86.00 88 GLU A C 1
ATOM 745 O O . GLU A 1 88 ? 3.849 10.145 -17.474 1.00 86.00 88 GLU A O 1
ATOM 750 N N . CYS A 1 89 ? 3.903 9.064 -15.517 1.00 85.31 89 CYS A N 1
ATOM 751 C CA . CYS A 1 89 ? 4.989 8.158 -15.886 1.00 85.31 89 CYS A CA 1
ATOM 752 C C . CYS A 1 89 ? 4.531 6.874 -16.605 1.00 85.31 89 CYS A C 1
ATOM 754 O O . CYS A 1 89 ? 5.381 6.051 -16.966 1.00 85.31 89 CYS A O 1
ATOM 756 N N . GLY A 1 90 ? 3.220 6.652 -16.763 1.00 83.62 90 GLY A N 1
ATOM 757 C CA . GLY A 1 90 ? 2.662 5.410 -17.307 1.00 83.62 90 GLY A CA 1
ATOM 758 C C . GLY A 1 90 ? 3.084 4.168 -16.510 1.00 83.62 90 GLY A C 1
ATOM 759 O O . GLY A 1 90 ? 3.564 3.186 -17.084 1.00 83.62 90 GLY A O 1
ATOM 760 N N . VAL A 1 91 ? 3.005 4.231 -15.179 1.00 88.00 91 VAL A N 1
ATOM 761 C CA . VAL A 1 91 ? 3.314 3.114 -14.269 1.00 88.00 91 VAL A CA 1
ATOM 762 C C . VAL A 1 91 ? 2.229 2.920 -13.223 1.00 88.00 91 VAL A C 1
ATOM 764 O O . VAL A 1 91 ? 1.373 3.774 -13.027 1.00 88.00 91 VAL A O 1
ATOM 767 N N . ASP A 1 92 ? 2.299 1.789 -12.529 1.00 90.50 92 ASP A N 1
ATOM 768 C CA . ASP A 1 92 ? 1.496 1.535 -11.341 1.00 90.50 92 ASP A CA 1
ATOM 769 C C . ASP A 1 92 ? 1.940 2.440 -10.163 1.00 90.50 92 ASP A C 1
ATOM 771 O O . ASP A 1 92 ? 3.150 2.616 -9.958 1.00 90.50 92 ASP A O 1
ATOM 775 N N . PRO A 1 93 ? 1.016 2.989 -9.348 1.00 90.12 93 PRO A N 1
ATOM 776 C CA . PRO A 1 93 ? 1.355 3.810 -8.179 1.00 90.12 93 PRO A CA 1
ATOM 777 C C . PRO A 1 93 ? 2.292 3.134 -7.169 1.00 90.12 93 PRO A C 1
ATOM 779 O O . PRO A 1 93 ? 3.132 3.803 -6.558 1.00 90.12 93 PRO A O 1
ATOM 782 N N . GLY A 1 94 ? 2.218 1.808 -7.029 1.00 91.50 94 GLY A N 1
ATOM 783 C CA . GLY A 1 94 ? 3.142 1.015 -6.222 1.00 91.50 94 GLY A CA 1
ATOM 784 C C . GLY A 1 94 ? 4.586 1.094 -6.722 1.00 91.50 94 GLY A C 1
ATOM 785 O O . GLY A 1 94 ? 5.519 1.099 -5.919 1.00 91.50 94 GLY A O 1
ATOM 786 N N . THR A 1 95 ? 4.799 1.276 -8.030 1.00 91.38 95 THR A N 1
ATOM 787 C CA . THR A 1 95 ? 6.143 1.488 -8.598 1.00 91.38 95 THR A CA 1
ATOM 788 C C . THR A 1 95 ? 6.763 2.782 -8.075 1.00 91.38 95 THR A C 1
ATOM 790 O O . THR A 1 95 ? 7.934 2.793 -7.684 1.00 91.38 95 THR A O 1
ATOM 793 N N . ILE A 1 96 ? 5.979 3.863 -8.017 1.00 91.50 96 ILE A N 1
ATOM 794 C CA . ILE A 1 96 ? 6.424 5.155 -7.480 1.00 91.50 96 ILE A CA 1
ATOM 795 C C . ILE A 1 96 ? 6.702 5.042 -5.978 1.00 91.50 96 ILE A C 1
ATOM 797 O O . ILE A 1 96 ? 7.731 5.522 -5.506 1.00 91.50 96 ILE A O 1
ATOM 801 N N . TYR A 1 97 ? 5.849 4.334 -5.232 1.00 91.56 97 TYR A N 1
ATOM 802 C CA . TYR A 1 97 ? 6.068 4.053 -3.810 1.00 91.56 97 TYR A CA 1
ATOM 803 C C . TYR A 1 97 ? 7.412 3.353 -3.545 1.00 91.56 97 TYR A C 1
ATOM 805 O O . TYR A 1 97 ? 8.183 3.788 -2.684 1.00 91.56 97 TYR A O 1
ATOM 813 N N . VAL A 1 98 ? 7.723 2.295 -4.303 1.00 91.50 98 VAL A N 1
ATOM 814 C CA . VAL A 1 98 ? 8.994 1.561 -4.174 1.00 91.50 98 VAL A CA 1
ATOM 815 C C . VAL A 1 98 ? 10.184 2.481 -4.452 1.00 91.50 98 VAL A C 1
ATOM 817 O O . VAL A 1 98 ? 11.189 2.423 -3.742 1.00 91.50 98 VAL A O 1
ATOM 820 N N . HIS A 1 99 ? 10.069 3.374 -5.437 1.00 91.00 99 HIS A N 1
ATOM 821 C CA . HIS A 1 99 ? 11.133 4.324 -5.765 1.00 91.00 99 HIS A CA 1
ATOM 822 C C . HIS A 1 99 ? 11.297 5.415 -4.706 1.00 91.00 99 HIS A C 1
ATOM 824 O O . HIS A 1 99 ? 12.430 5.724 -4.349 1.00 91.00 99 HIS A O 1
ATOM 830 N N . LEU A 1 100 ? 10.215 5.910 -4.096 1.00 90.38 100 LEU A N 1
ATOM 831 C CA . LEU A 1 100 ? 10.306 6.813 -2.942 1.00 90.38 100 LEU A CA 1
ATOM 832 C C . LEU A 1 100 ? 11.056 6.155 -1.776 1.00 90.38 100 LEU A C 1
ATOM 834 O O . LEU A 1 100 ? 11.941 6.774 -1.183 1.00 90.38 100 LEU A O 1
ATOM 838 N N . LYS A 1 101 ? 10.764 4.878 -1.492 1.00 89.88 101 LYS A N 1
ATOM 839 C CA . LYS A 1 101 ? 11.485 4.092 -0.480 1.00 89.88 101 LYS A CA 1
ATOM 840 C C . LYS A 1 101 ? 12.964 3.931 -0.830 1.00 89.88 101 LYS A C 1
ATOM 842 O O . LYS A 1 101 ? 13.812 4.191 0.021 1.00 89.88 101 LYS A O 1
ATOM 847 N N . LYS A 1 102 ? 13.278 3.564 -2.076 1.00 89.75 102 LYS A N 1
ATOM 848 C CA . LYS A 1 102 ? 14.658 3.396 -2.561 1.00 89.75 102 LYS A CA 1
ATOM 849 C C . LYS A 1 102 ? 15.460 4.699 -2.486 1.00 89.75 102 LYS A C 1
ATOM 851 O O . LYS A 1 102 ? 16.605 4.689 -2.046 1.00 89.75 102 LYS A O 1
ATOM 856 N N . CYS A 1 103 ? 14.846 5.819 -2.856 1.00 88.12 103 CYS A N 1
ATOM 857 C CA . CYS A 1 103 ? 15.450 7.150 -2.812 1.00 88.12 103 CYS A CA 1
ATOM 858 C C . CYS A 1 103 ? 15.469 7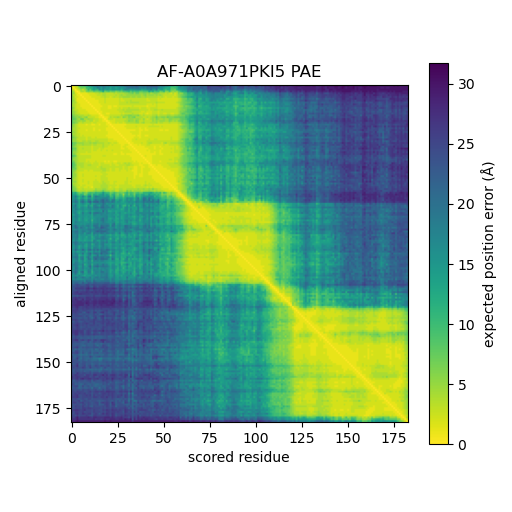.769 -1.404 1.00 88.12 103 CYS A C 1
ATOM 860 O O . CYS A 1 103 ? 16.006 8.866 -1.244 1.00 88.12 103 CYS A O 1
ATOM 862 N N . LYS A 1 104 ? 14.918 7.081 -0.389 1.00 89.06 104 LYS A N 1
ATOM 863 C CA . LYS A 1 104 ? 14.770 7.556 0.999 1.00 89.06 104 LYS A CA 1
ATOM 864 C C . LYS A 1 104 ? 13.990 8.875 1.106 1.00 89.06 104 LYS A C 1
ATOM 866 O O . LYS A 1 104 ? 14.271 9.696 1.974 1.00 89.06 104 LYS A O 1
ATOM 871 N N . ILE A 1 105 ? 13.007 9.076 0.228 1.00 86.31 105 ILE A N 1
ATOM 872 C CA . ILE A 1 105 ? 12.113 10.235 0.277 1.00 86.31 105 ILE A CA 1
ATOM 873 C C . ILE A 1 105 ? 10.996 9.920 1.282 1.00 86.31 105 ILE A C 1
ATOM 875 O O . ILE A 1 105 ? 10.318 8.895 1.144 1.00 86.31 105 ILE A O 1
ATOM 879 N N . PRO A 1 106 ? 10.782 10.761 2.307 1.00 83.06 106 PRO A N 1
ATOM 880 C CA . PRO A 1 106 ? 9.768 10.497 3.313 1.00 83.06 106 PRO A CA 1
ATOM 881 C C . PRO A 1 106 ? 8.377 10.542 2.679 1.00 83.06 106 PRO A C 1
ATOM 883 O O . PRO A 1 106 ? 8.026 11.501 1.984 1.00 83.06 106 PRO A O 1
ATOM 886 N N . LEU A 1 107 ? 7.557 9.532 2.958 1.00 83.00 107 LEU A N 1
ATOM 887 C CA . LEU A 1 107 ? 6.161 9.507 2.531 1.00 83.00 107 LEU A CA 1
ATOM 888 C C . LEU A 1 107 ? 5.374 10.597 3.265 1.00 83.00 107 LEU A C 1
ATOM 890 O O . LEU A 1 107 ? 5.602 10.851 4.450 1.00 83.00 107 LEU A O 1
ATOM 894 N N . LYS A 1 108 ? 4.443 11.242 2.563 1.00 79.12 108 LYS A N 1
ATOM 895 C CA . LYS A 1 108 ? 3.371 12.003 3.203 1.00 79.12 108 LYS A CA 1
ATOM 896 C C . LYS A 1 108 ? 2.601 11.017 4.075 1.00 79.12 108 LYS A C 1
ATOM 898 O O . LYS A 1 108 ? 2.253 9.929 3.614 1.00 79.12 108 LYS A O 1
ATOM 903 N N . GLY A 1 109 ? 2.429 11.351 5.351 1.00 68.25 109 GLY A N 1
ATOM 904 C CA . GLY A 1 109 ? 1.731 10.475 6.284 1.00 68.25 109 GLY A CA 1
ATOM 905 C C . GLY A 1 109 ? 0.336 10.159 5.755 1.00 68.25 109 GLY A C 1
ATOM 906 O O . GLY A 1 109 ? -0.360 11.054 5.280 1.00 68.25 109 GLY A O 1
ATOM 907 N N . VAL A 1 110 ? -0.072 8.893 5.834 1.00 65.62 110 VAL A N 1
ATOM 908 C CA . VAL A 1 110 ? -1.475 8.544 5.608 1.00 65.62 110 VAL A CA 1
ATOM 909 C C . VAL A 1 110 ? -2.267 9.184 6.753 1.00 65.62 110 VAL A C 1
ATOM 911 O O . VAL A 1 110 ? -1.905 8.961 7.918 1.00 65.62 110 VAL A O 1
ATOM 914 N N . PRO A 1 111 ? -3.301 9.996 6.468 1.00 64.81 111 PRO A N 1
ATOM 915 C CA . PRO A 1 111 ? -4.168 10.521 7.510 1.00 64.81 111 PRO A CA 1
ATOM 916 C C . PRO A 1 111 ? -4.651 9.363 8.388 1.00 64.81 111 PRO A C 1
ATOM 918 O O . PRO A 1 111 ? -5.077 8.331 7.882 1.00 64.81 111 PRO A O 1
ATOM 921 N N . SER A 1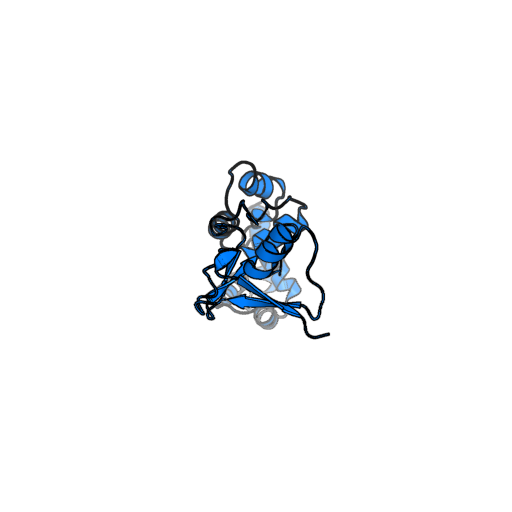 112 ? -4.521 9.477 9.703 1.00 61.69 112 SER A N 1
ATOM 922 C CA . SER A 1 112 ? -4.878 8.413 10.648 1.00 61.69 112 SER A CA 1
ATOM 923 C C . SER A 1 112 ? -5.388 9.028 11.945 1.00 61.69 112 SER A C 1
ATOM 925 O O . SER A 1 112 ? -5.051 10.173 12.266 1.00 61.69 112 SER A O 1
ATOM 927 N N . GLY A 1 113 ? -6.237 8.287 12.665 1.00 66.44 113 GLY A N 1
ATOM 928 C CA . GLY A 1 113 ? -6.952 8.827 13.825 1.00 66.44 113 GLY A CA 1
ATOM 929 C C . GLY A 1 113 ? -7.773 10.056 13.434 1.00 66.44 113 GLY A C 1
ATOM 930 O O . GLY A 1 113 ? -8.348 10.072 12.351 1.00 66.44 113 GLY A O 1
ATOM 931 N N . GLU A 1 114 ? -7.747 11.096 14.265 1.00 65.38 114 GLU A N 1
ATOM 932 C CA . GLU A 1 114 ? -8.459 12.374 14.075 1.00 65.38 114 GLU A CA 1
ATOM 933 C C . GLU A 1 114 ? -8.183 13.075 12.744 1.00 65.38 114 GLU A C 1
ATOM 935 O O . GLU A 1 114 ? -9.036 13.789 12.231 1.00 65.38 114 GLU A O 1
ATOM 940 N N . ARG A 1 115 ? -7.016 12.831 12.136 1.00 67.75 115 ARG A N 1
ATOM 941 C CA . ARG A 1 115 ? -6.675 13.405 10.827 1.00 67.75 115 ARG A CA 1
ATOM 942 C C . ARG A 1 115 ? -7.364 12.695 9.665 1.00 67.75 115 ARG A C 1
ATOM 944 O O . ARG A 1 115 ? -7.388 13.226 8.560 1.00 67.75 115 ARG A O 1
ATOM 951 N N . HIS A 1 116 ? -7.862 11.475 9.863 1.00 68.88 116 HIS A N 1
ATOM 952 C CA . HIS A 1 116 ? -8.493 10.710 8.796 1.00 68.88 116 HIS A CA 1
ATOM 953 C C . HIS A 1 116 ? -9.928 11.218 8.562 1.00 68.88 116 HIS A C 1
ATOM 955 O O . HIS A 1 116 ? -10.719 11.176 9.496 1.00 68.88 116 HIS A O 1
ATOM 961 N N . PRO A 1 117 ? -10.340 11.589 7.333 1.00 66.56 117 PRO A N 1
ATOM 962 C CA . PRO A 1 117 ? -11.667 12.175 7.073 1.00 66.56 117 PRO A CA 1
ATOM 963 C C . PRO A 1 117 ? -12.858 11.311 7.523 1.00 66.56 117 PRO A C 1
ATOM 965 O O . PRO A 1 117 ? -13.938 11.811 7.814 1.00 66.56 117 PRO A O 1
ATOM 968 N N . ARG A 1 118 ? -12.672 9.983 7.579 1.00 66.69 118 ARG A N 1
ATOM 969 C CA . ARG A 1 118 ? -13.688 9.029 8.079 1.00 66.69 118 ARG A CA 1
ATOM 970 C C . ARG A 1 118 ? -13.658 8.815 9.597 1.00 66.69 118 ARG A C 1
ATOM 972 O O . ARG A 1 118 ? -14.473 8.050 10.110 1.00 66.69 118 ARG A O 1
ATOM 979 N N . PHE A 1 119 ? -12.715 9.420 10.312 1.00 69.50 119 PHE A N 1
ATOM 980 C CA . PHE A 1 119 ? -12.667 9.375 11.766 1.00 69.50 119 PHE A CA 1
ATOM 981 C C . PHE A 1 119 ? -13.674 10.378 12.317 1.00 69.50 119 PHE A C 1
ATOM 983 O O . PHE A 1 119 ? -13.458 11.580 12.252 1.00 69.50 119 PHE A O 1
ATOM 990 N N . LYS A 1 120 ? -14.806 9.874 12.815 1.00 68.56 120 LYS A N 1
ATOM 991 C CA . LYS A 1 120 ? -15.874 10.731 13.341 1.00 68.56 120 LYS A CA 1
ATOM 992 C C . LYS A 1 120 ? -15.651 11.092 14.809 1.00 68.56 120 LYS A C 1
ATO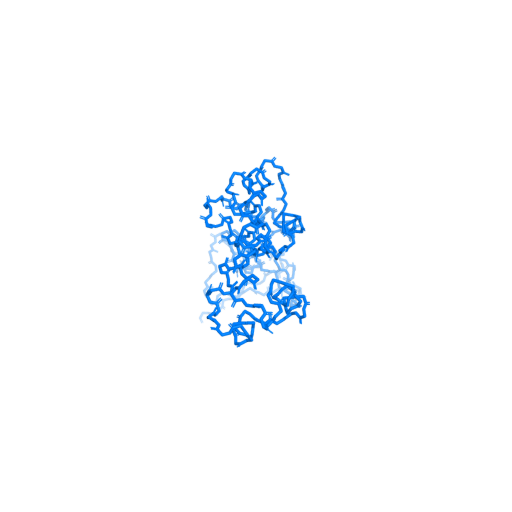M 994 O O . LYS A 1 120 ? -15.572 12.262 15.143 1.00 68.56 120 LYS A O 1
ATOM 999 N N . THR A 1 121 ? -15.563 10.093 15.687 1.00 71.62 121 THR A N 1
ATOM 1000 C CA . THR A 1 121 ? -15.634 10.319 17.148 1.00 71.62 121 THR A CA 1
ATOM 1001 C C . THR A 1 121 ? -14.733 9.400 17.977 1.00 71.62 121 THR A C 1
ATOM 1003 O O . THR A 1 121 ? -14.790 9.421 19.202 1.00 71.62 121 THR A O 1
ATOM 1006 N N . GLY A 1 122 ? -13.934 8.532 17.346 1.00 82.44 122 GLY A N 1
ATOM 1007 C CA . GLY A 1 122 ? -13.182 7.500 18.074 1.00 82.44 122 GLY A CA 1
ATOM 1008 C C . GLY A 1 122 ? -14.068 6.433 18.735 1.00 82.44 122 GLY A C 1
ATOM 1009 O O . GLY A 1 122 ? -13.614 5.734 19.641 1.00 82.44 122 GLY A O 1
ATOM 1010 N N . GLN A 1 123 ? -15.320 6.297 18.285 1.00 88.19 123 GLN A N 1
ATOM 1011 C CA . GLN A 1 123 ? -16.281 5.284 18.722 1.00 88.19 123 GLN A CA 1
ATOM 1012 C C . GLN A 1 123 ? -16.833 4.514 17.515 1.00 88.19 123 GLN A C 1
ATOM 1014 O O . GLN A 1 123 ? -16.895 5.034 16.400 1.00 88.19 123 GLN A O 1
ATOM 1019 N N . PHE A 1 124 ? -17.239 3.267 17.732 1.00 89.00 124 PHE A N 1
ATOM 1020 C CA . PHE A 1 124 ? -17.840 2.399 16.725 1.00 89.00 124 PHE A CA 1
ATOM 1021 C C . PHE A 1 124 ? -19.076 1.709 17.297 1.00 89.00 124 PHE A C 1
ATOM 1023 O O . PHE A 1 124 ? -18.971 0.953 18.267 1.00 89.00 124 PHE A O 1
ATOM 1030 N N . LYS A 1 125 ? -20.239 1.964 16.685 1.00 90.44 125 LYS A N 1
ATOM 1031 C CA . LYS A 1 125 ? -21.485 1.252 16.982 1.00 90.44 125 LYS A CA 1
ATOM 1032 C C . LYS A 1 125 ? -21.479 -0.078 16.230 1.00 90.44 125 LYS A C 1
ATOM 1034 O O . LYS A 1 125 ? -21.374 -0.105 15.006 1.00 90.44 125 LYS A O 1
ATOM 1039 N N . ARG A 1 126 ? -21.547 -1.177 16.975 1.00 90.25 126 ARG A N 1
ATOM 1040 C CA . ARG A 1 126 ? -21.619 -2.540 16.446 1.00 90.25 126 ARG A CA 1
ATOM 1041 C C . ARG A 1 126 ? -23.030 -2.857 15.930 1.00 90.25 126 ARG A C 1
ATOM 1043 O O . ARG A 1 126 ? -23.983 -2.195 16.341 1.00 90.25 126 ARG A O 1
ATOM 1050 N N . PRO A 1 127 ? -23.184 -3.905 15.099 1.00 92.56 127 PRO A N 1
ATOM 1051 C CA . PRO A 1 127 ? -24.496 -4.357 14.632 1.00 92.56 127 PRO A CA 1
ATOM 1052 C C . PRO A 1 127 ? -25.475 -4.696 15.764 1.00 92.56 127 PRO A C 1
ATOM 1054 O O . PRO A 1 127 ? -26.671 -4.497 15.619 1.00 92.56 127 PRO A O 1
ATOM 1057 N N . ASP A 1 128 ? -24.972 -5.155 16.914 1.00 89.12 128 ASP A N 1
ATOM 1058 C CA . ASP A 1 128 ? -25.780 -5.507 18.086 1.00 89.12 128 ASP A CA 1
ATOM 1059 C C . ASP A 1 128 ? -26.175 -4.300 18.961 1.00 89.12 128 ASP A C 1
ATOM 1061 O O . ASP A 1 128 ? -26.637 -4.498 20.086 1.00 89.12 128 ASP A O 1
ATOM 1065 N N . GLY A 1 129 ? -25.926 -3.074 18.485 1.00 90.44 129 GLY A N 1
ATOM 1066 C CA . GLY A 1 129 ? -26.202 -1.811 19.172 1.00 90.44 129 GLY A CA 1
ATOM 1067 C C . GLY A 1 129 ? -25.085 -1.326 20.100 1.00 90.44 129 GLY A C 1
ATOM 1068 O O . GLY A 1 129 ? -25.049 -0.143 20.434 1.00 90.44 129 GLY A O 1
ATOM 1069 N N . SER A 1 130 ? -24.141 -2.195 20.477 1.00 91.12 130 SER A N 1
ATOM 1070 C CA . SER A 1 130 ? -23.077 -1.876 21.434 1.00 91.12 130 SER A CA 1
ATOM 1071 C C . SER A 1 130 ? -22.091 -0.843 20.887 1.00 91.12 130 SER A C 1
ATOM 1073 O O . SER A 1 130 ? -21.567 -1.003 19.785 1.00 91.12 130 SER A O 1
ATOM 1075 N N . ILE A 1 131 ? -21.739 0.166 21.685 1.00 93.81 131 ILE A N 1
ATOM 1076 C CA . ILE A 1 131 ? -20.710 1.150 21.316 1.00 93.81 131 ILE A CA 1
ATOM 1077 C C . ILE A 1 131 ? -19.353 0.751 21.910 1.00 93.81 131 ILE A C 1
ATOM 1079 O O . ILE A 1 131 ? -19.231 0.511 23.114 1.00 93.81 131 ILE A O 1
ATOM 1083 N N . VAL A 1 132 ? -18.319 0.689 21.066 1.00 94.06 132 VAL A N 1
ATOM 1084 C CA . VAL A 1 132 ? -16.927 0.399 21.452 1.00 94.06 132 VAL A CA 1
ATOM 1085 C C . VAL A 1 132 ? -16.026 1.576 21.118 1.00 94.06 132 VAL A C 1
ATOM 1087 O O . VAL A 1 132 ? -16.137 2.177 20.053 1.00 94.06 132 VAL A O 1
ATOM 1090 N N . ILE A 1 133 ? -15.094 1.877 22.013 1.00 92.50 133 ILE A N 1
ATOM 1091 C CA . ILE A 1 133 ? -14.096 2.927 21.830 1.00 92.50 133 ILE A CA 1
ATOM 1092 C C . ILE A 1 133 ? -12.992 2.401 20.908 1.00 92.50 133 ILE A C 1
ATOM 1094 O O . ILE A 1 133 ? -12.392 1.357 21.167 1.00 92.50 133 ILE A O 1
ATOM 1098 N N . THR A 1 134 ? -12.708 3.108 19.819 1.00 89.50 134 THR A N 1
ATOM 1099 C CA . THR A 1 134 ? -11.744 2.693 18.786 1.00 89.50 134 THR A CA 1
ATOM 1100 C C . THR A 1 134 ? -10.429 3.466 18.826 1.00 89.50 134 THR A C 1
ATOM 1102 O O . THR A 1 134 ? -9.467 3.057 18.170 1.00 89.50 134 THR A O 1
ATOM 1105 N N . ALA A 1 135 ? -10.349 4.528 19.630 1.00 84.06 135 ALA A N 1
ATOM 1106 C CA . ALA A 1 135 ? -9.171 5.380 19.757 1.00 84.06 135 ALA A CA 1
ATOM 1107 C C . ALA A 1 135 ? -8.909 5.827 21.207 1.00 84.06 135 ALA A C 1
ATOM 1109 O O . ALA A 1 135 ? -9.774 5.723 22.072 1.00 84.06 135 ALA A O 1
ATOM 1110 N N . GLY A 1 136 ? -7.698 6.323 21.468 1.00 84.44 136 GLY A N 1
ATOM 1111 C CA . GLY A 1 136 ? -7.294 6.838 22.780 1.00 84.44 136 GLY A CA 1
ATOM 1112 C C . GLY A 1 136 ? -6.996 5.762 23.832 1.00 84.44 136 GLY A C 1
ATOM 1113 O O . GLY A 1 136 ? -6.906 4.570 23.532 1.00 84.44 136 GLY A O 1
ATOM 1114 N N . LYS A 1 137 ? -6.839 6.200 25.090 1.00 87.44 137 LYS A N 1
ATOM 1115 C CA . LYS A 1 137 ? -6.445 5.365 26.246 1.00 87.44 137 LYS A CA 1
ATOM 1116 C C . LYS A 1 137 ? -7.394 4.186 26.502 1.00 87.44 137 LYS A C 1
ATOM 1118 O O . LYS A 1 137 ? -6.955 3.134 26.949 1.00 87.44 137 LYS A O 1
ATOM 1123 N N . ASN A 1 138 ? -8.679 4.351 26.187 1.00 89.19 138 ASN A N 1
ATOM 1124 C CA . ASN A 1 138 ? -9.730 3.359 26.433 1.00 89.19 138 ASN A CA 1
ATOM 1125 C C . ASN A 1 138 ? -10.063 2.504 25.196 1.00 89.19 138 ASN A C 1
ATOM 1127 O O . ASN A 1 138 ? -11.126 1.881 25.143 1.00 89.19 138 ASN A O 1
ATOM 1131 N N . LYS A 1 139 ? -9.180 2.471 24.189 1.00 89.50 139 LYS A N 1
ATOM 1132 C CA . LYS A 1 139 ? -9.371 1.679 22.969 1.00 89.50 139 LYS A CA 1
ATOM 1133 C C . LYS A 1 139 ? -9.684 0.212 23.294 1.00 89.50 139 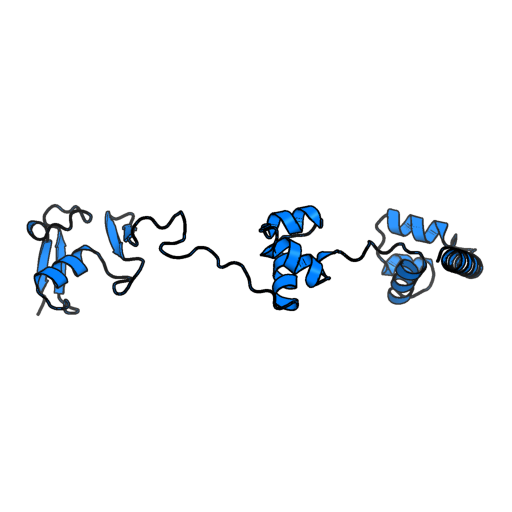LYS A C 1
ATOM 1135 O O . LYS A 1 139 ? -8.986 -0.432 24.069 1.00 89.50 139 LYS A O 1
ATOM 1140 N N . GLY A 1 140 ? -10.729 -0.318 22.662 1.00 89.88 140 GLY A N 1
ATOM 1141 C CA . GLY A 1 140 ? -11.225 -1.686 22.837 1.00 89.88 140 GLY A CA 1
ATOM 1142 C C . GLY A 1 140 ? -12.275 -1.843 23.940 1.00 89.88 140 GLY A C 1
ATOM 1143 O O . GLY A 1 140 ? -12.924 -2.887 24.010 1.00 89.88 140 GLY A O 1
ATOM 1144 N N . LYS A 1 141 ? -12.493 -0.822 24.776 1.00 93.06 141 LYS A N 1
ATOM 1145 C CA . LYS A 1 141 ? -13.485 -0.866 25.854 1.00 93.06 141 LYS A CA 1
ATOM 1146 C C . LYS A 1 141 ? -14.885 -0.530 25.340 1.00 93.06 141 LYS A C 1
ATOM 1148 O O . LYS A 1 141 ? -15.046 0.316 24.460 1.00 93.06 141 LYS A O 1
ATOM 1153 N N . TYR A 1 142 ? -15.904 -1.178 25.903 1.00 94.75 142 TYR A N 1
ATOM 1154 C CA . TYR A 1 142 ? -17.298 -0.803 25.662 1.00 94.75 142 TYR A CA 1
ATOM 1155 C C . TYR A 1 142 ? -17.642 0.501 26.385 1.00 94.75 142 TYR A C 1
ATOM 1157 O O . TYR A 1 142 ? -17.241 0.692 27.536 1.00 94.75 142 TYR A O 1
ATOM 1165 N N . LEU A 1 143 ? -18.416 1.368 25.729 1.00 94.62 143 LEU A N 1
ATOM 1166 C CA . LEU A 1 143 ? -18.753 2.694 26.247 1.00 94.62 143 LEU A CA 1
ATOM 1167 C C . LEU A 1 143 ? -19.555 2.620 27.555 1.00 94.62 143 LEU A C 1
ATOM 1169 O O . LEU A 1 143 ? -19.210 3.312 28.504 1.00 94.62 143 LEU A O 1
ATOM 1173 N N . HIS A 1 144 ? -20.540 1.720 27.650 1.00 94.94 144 HIS A N 1
ATOM 1174 C CA . HIS A 1 144 ? -21.324 1.515 28.878 1.00 94.94 144 HIS A CA 1
ATOM 1175 C C . HIS A 1 144 ? -20.452 1.090 30.071 1.00 94.94 144 HIS A C 1
ATOM 1177 O O . HIS A 1 144 ? -20.687 1.495 31.206 1.00 94.94 144 HIS A O 1
ATOM 1183 N N . ARG A 1 145 ? -19.400 0.294 29.823 1.00 95.38 145 ARG A N 1
ATOM 1184 C CA . ARG A 1 145 ? -18.459 -0.118 30.869 1.00 95.38 145 ARG A CA 1
ATOM 1185 C C . ARG A 1 145 ? -17.629 1.070 31.320 1.00 95.38 145 ARG A C 1
ATOM 1187 O O . ARG A 1 145 ? -17.466 1.249 32.516 1.00 95.38 145 ARG A O 1
ATOM 1194 N N . LEU A 1 146 ? -17.122 1.865 30.377 1.00 94.94 146 LEU A N 1
ATOM 1195 C CA . LEU A 1 146 ? -16.376 3.072 30.716 1.00 94.94 146 LEU A CA 1
ATOM 1196 C C . LEU A 1 146 ? -17.239 4.041 31.536 1.00 94.94 146 LEU A C 1
ATOM 1198 O O . LEU A 1 146 ? -16.779 4.510 32.566 1.00 94.94 146 LEU A O 1
ATOM 1202 N N . LYS A 1 147 ? -18.494 4.273 31.134 1.00 95.69 147 LYS A N 1
ATOM 1203 C CA . LYS A 1 147 ? -19.425 5.146 31.862 1.00 95.69 147 LYS A CA 1
ATOM 1204 C C . LYS A 1 147 ? -19.669 4.677 33.295 1.00 95.69 147 LYS A C 1
ATOM 1206 O O . LYS A 1 147 ? -19.599 5.479 34.219 1.00 95.69 147 LYS A O 1
ATOM 1211 N N . MET A 1 148 ? -19.864 3.375 33.497 1.00 96.69 148 MET A N 1
ATOM 1212 C CA . MET A 1 148 ? -20.003 2.814 34.842 1.00 96.69 148 MET A CA 1
ATOM 1213 C C . MET A 1 148 ? -18.710 2.950 35.672 1.00 96.69 148 MET A C 1
ATOM 1215 O O . MET A 1 148 ? -18.773 3.236 36.860 1.00 96.69 148 MET A O 1
ATOM 1219 N N . GLU A 1 149 ? -17.528 2.785 35.076 1.00 95.75 149 GLU A N 1
ATOM 1220 C CA . GLU A 1 149 ? -16.255 3.002 35.786 1.00 95.75 149 GLU A CA 1
ATOM 1221 C C . GLU A 1 149 ? -16.018 4.464 36.165 1.00 95.75 149 GLU A C 1
ATOM 1223 O O . GLU A 1 149 ? -15.532 4.731 37.262 1.00 95.75 149 GLU A O 1
ATOM 1228 N N . GLU A 1 150 ? -16.364 5.398 35.273 1.00 95.06 150 GLU A N 1
ATOM 1229 C CA . GLU A 1 150 ? -16.328 6.841 35.535 1.00 95.06 150 GLU A CA 1
ATOM 1230 C C . GLU A 1 150 ? -17.238 7.191 36.716 1.00 95.06 150 GLU A C 1
ATOM 1232 O O . GLU A 1 150 ? -16.809 7.892 37.628 1.00 95.06 150 GLU A O 1
ATOM 1237 N N . TYR A 1 151 ? -18.455 6.638 36.741 1.00 95.88 151 TYR A N 1
ATOM 1238 C CA . TYR A 1 151 ? -19.406 6.829 37.835 1.00 95.88 151 TYR A CA 1
ATOM 1239 C C . TYR A 1 151 ? -18.911 6.255 39.172 1.00 95.88 151 TYR A C 1
ATOM 1241 O O . TYR A 1 151 ? -19.070 6.882 40.214 1.00 95.88 151 TYR A O 1
ATOM 1249 N N . LEU A 1 152 ? -18.275 5.080 39.153 1.00 94.62 152 LEU A N 1
ATOM 1250 C CA . LEU A 1 152 ? -17.740 4.436 40.359 1.00 94.62 152 LEU A CA 1
ATOM 1251 C C . LEU A 1 152 ? -16.388 5.006 40.814 1.00 94.62 152 LEU A C 1
ATOM 1253 O O . LEU A 1 152 ? -15.916 4.649 41.893 1.00 94.62 152 LEU A O 1
ATOM 1257 N N . GLY A 1 153 ? -15.715 5.799 39.976 1.00 95.06 153 GLY A N 1
ATOM 1258 C CA . GLY A 1 153 ? -14.355 6.282 40.224 1.00 95.06 153 GLY A CA 1
ATOM 1259 C C . GLY A 1 153 ? -13.289 5.175 40.266 1.00 95.06 153 GLY A C 1
ATOM 1260 O O . GLY A 1 153 ? -12.180 5.403 40.745 1.00 95.06 153 GLY A O 1
ATOM 1261 N N . ARG A 1 154 ? -13.598 3.963 39.785 1.00 95.12 154 ARG A N 1
ATOM 1262 C CA . ARG A 1 154 ? -12.681 2.810 39.780 1.00 95.12 154 ARG A CA 1
ATOM 1263 C C . ARG A 1 154 ? -12.926 1.891 38.580 1.00 95.12 154 ARG A C 1
ATOM 1265 O O . ARG A 1 154 ? -14.050 1.819 38.084 1.00 95.12 154 ARG A O 1
ATOM 1272 N N . PRO A 1 155 ? -11.921 1.113 38.136 1.00 94.00 155 PRO A N 1
ATOM 1273 C CA . PRO A 1 155 ? -12.132 0.109 37.100 1.00 94.00 155 PRO A CA 1
ATOM 1274 C C . PRO A 1 155 ? -13.088 -1.001 37.567 1.00 94.00 155 PRO A C 1
ATOM 1276 O O . PRO A 1 155 ? -13.078 -1.409 38.735 1.00 94.00 155 PRO A O 1
ATOM 1279 N N . LEU A 1 156 ? -13.878 -1.537 36.631 1.00 93.31 156 LEU A N 1
ATOM 1280 C CA . LEU A 1 156 ? -14.711 -2.707 36.891 1.00 93.31 156 LEU A CA 1
ATOM 1281 C C . LEU A 1 156 ? -13.837 -3.956 36.928 1.00 93.31 156 LEU A C 1
ATOM 1283 O O . LEU A 1 156 ? -12.990 -4.175 36.055 1.00 93.31 156 LEU A O 1
ATOM 1287 N N . ARG A 1 157 ? -14.104 -4.820 37.900 1.00 92.94 157 ARG A N 1
ATOM 1288 C CA . ARG A 1 157 ? -13.514 -6.146 38.056 1.00 92.94 157 ARG A CA 1
ATOM 1289 C C . ARG A 1 157 ? -13.912 -7.054 36.895 1.00 92.94 157 ARG A C 1
ATOM 1291 O O . ARG A 1 157 ? -14.831 -6.794 36.119 1.00 92.94 157 ARG A O 1
ATOM 1298 N N . ARG A 1 158 ? -13.213 -8.181 36.772 1.00 88.62 158 ARG A N 1
ATOM 1299 C CA . ARG A 1 158 ? -13.464 -9.166 35.708 1.00 88.62 158 ARG A CA 1
ATOM 1300 C C . ARG A 1 158 ? -14.864 -9.793 35.782 1.00 88.62 158 ARG A C 1
ATOM 1302 O O . ARG A 1 158 ? -15.426 -10.114 34.741 1.00 88.62 158 ARG A O 1
ATOM 1309 N N . ARG A 1 159 ? -15.402 -9.979 36.994 1.00 91.25 159 ARG A N 1
ATOM 1310 C CA . ARG A 1 159 ? -16.723 -10.588 37.247 1.00 91.25 159 ARG A CA 1
ATOM 1311 C C . ARG A 1 159 ? -17.872 -9.575 37.320 1.00 91.25 159 ARG A C 1
ATOM 1313 O O . ARG A 1 159 ? -19.027 -9.980 37.363 1.00 91.25 159 ARG A O 1
ATOM 1320 N N . GLU A 1 160 ? -17.558 -8.283 37.288 1.00 93.56 160 GLU A N 1
ATOM 1321 C CA . GLU A 1 160 ? -18.538 -7.200 37.253 1.00 93.56 160 GLU A CA 1
ATOM 1322 C C . GLU A 1 160 ? -19.039 -7.002 35.813 1.00 93.56 160 GLU A C 1
ATOM 1324 O O . GLU A 1 160 ? -18.255 -6.734 34.896 1.00 93.56 160 GLU A O 1
ATOM 1329 N N . LYS A 1 161 ? -20.350 -7.164 35.604 1.00 92.94 161 LYS A N 1
ATOM 1330 C CA . LYS A 1 161 ? -21.017 -6.981 34.307 1.00 92.94 161 LYS A CA 1
ATOM 1331 C C . LYS A 1 161 ? -22.004 -5.826 34.369 1.00 92.94 161 LYS A C 1
ATOM 1333 O O . LYS A 1 161 ? -22.710 -5.667 35.357 1.00 92.94 161 LYS A O 1
ATOM 1338 N N . VAL A 1 162 ? -22.074 -5.057 33.289 1.00 94.50 162 VAL A N 1
ATOM 1339 C CA . VAL A 1 162 ? -23.024 -3.953 33.131 1.00 94.50 162 VAL A CA 1
ATOM 1340 C C . VAL A 1 162 ? -24.106 -4.377 32.147 1.00 94.50 162 VAL A C 1
ATOM 1342 O O . VAL A 1 162 ? -23.793 -4.847 31.052 1.00 94.50 162 VAL A O 1
ATOM 1345 N N . TYR A 1 163 ? -25.361 -4.212 32.545 1.00 93.38 163 TYR A N 1
ATOM 1346 C CA . TYR A 1 163 ? -26.545 -4.445 31.722 1.00 93.38 163 TYR A CA 1
ATOM 1347 C C . TYR A 1 163 ? -27.273 -3.124 31.471 1.00 93.38 163 TYR A C 1
ATOM 1349 O O . TYR A 1 163 ? -27.201 -2.222 32.302 1.00 93.38 163 TYR A O 1
ATOM 1357 N N . HIS A 1 164 ? -27.968 -3.029 30.340 1.00 95.44 164 HIS A N 1
ATOM 1358 C CA . HIS A 1 164 ? -28.852 -1.905 30.023 1.00 95.44 164 HIS A CA 1
ATOM 1359 C C . HIS A 1 164 ? -30.265 -2.287 30.465 1.00 95.44 164 HIS A C 1
ATOM 1361 O O . HIS A 1 164 ? -30.680 -3.421 30.209 1.00 95.44 164 HIS A O 1
ATOM 1367 N N . ILE A 1 165 ? -30.964 -1.391 31.158 1.00 94.81 165 ILE A N 1
ATOM 1368 C CA . ILE A 1 165 ? -32.295 -1.661 31.721 1.00 94.81 165 ILE A CA 1
ATOM 1369 C C . ILE A 1 165 ? -33.350 -1.674 30.609 1.00 94.81 165 ILE A C 1
ATOM 1371 O O . ILE A 1 165 ? -34.182 -2.577 30.573 1.00 94.81 165 ILE A O 1
ATOM 1375 N N . ASP A 1 166 ? -33.275 -0.725 29.677 1.00 93.00 166 ASP A N 1
ATOM 1376 C CA . ASP A 1 166 ? -34.167 -0.603 28.513 1.00 93.00 166 ASP A CA 1
ATOM 1377 C C . ASP A 1 166 ? -33.865 -1.589 27.365 1.00 93.00 166 ASP A C 1
ATOM 1379 O O . ASP A 1 166 ? -34.637 -1.704 26.415 1.00 93.00 166 ASP A O 1
ATOM 1383 N N . GLY A 1 167 ? -32.737 -2.300 27.433 1.00 90.38 167 GLY A N 1
ATOM 1384 C CA . GLY A 1 167 ? -32.250 -3.175 26.365 1.00 90.38 167 GLY A CA 1
ATOM 1385 C C . GLY A 1 167 ? -31.575 -2.453 25.187 1.00 90.38 167 GLY A C 1
ATOM 1386 O O . GLY A 1 167 ? -30.964 -3.126 24.350 1.00 90.38 167 GLY A O 1
ATOM 1387 N N . ASP A 1 168 ? -31.594 -1.117 25.132 1.00 91.81 168 ASP A N 1
ATOM 1388 C CA . ASP A 1 168 ? -30.872 -0.326 24.134 1.00 91.81 168 ASP A CA 1
ATOM 1389 C C . ASP A 1 168 ? -29.405 -0.146 24.549 1.00 91.81 168 ASP A C 1
ATOM 1391 O O . ASP A 1 168 ? -29.035 0.673 25.390 1.00 91.81 168 ASP A O 1
ATOM 1395 N N . LYS A 1 169 ? -28.517 -0.884 23.878 1.00 91.44 169 LYS A N 1
ATOM 1396 C CA . LYS A 1 169 ? -27.069 -0.846 24.136 1.00 91.44 169 LYS A CA 1
ATOM 1397 C C . LYS A 1 169 ? -26.370 0.451 23.715 1.00 91.44 169 LYS A C 1
ATOM 1399 O O . LYS A 1 169 ? -25.158 0.576 23.925 1.00 91.44 169 LYS A O 1
ATOM 1404 N N . SER A 1 170 ? -27.085 1.374 23.069 1.00 90.12 170 SER A N 1
ATOM 1405 C CA . SER A 1 170 ? -26.581 2.715 22.775 1.00 90.12 170 SER A CA 1
ATOM 1406 C C . SER A 1 170 ? -26.950 3.757 23.830 1.00 90.12 170 SER A C 1
ATOM 1408 O O . SER A 1 170 ? -26.270 4.782 23.897 1.00 90.12 170 SER A O 1
ATOM 1410 N N . ASN A 1 171 ? -27.926 3.473 24.699 1.00 92.94 171 ASN A N 1
ATOM 1411 C CA . ASN A 1 171 ? -28.295 4.340 25.810 1.00 92.94 171 ASN A CA 1
ATOM 1412 C C . ASN A 1 171 ? -27.367 4.116 27.017 1.00 92.94 171 ASN A C 1
ATOM 1414 O O . ASN A 1 171 ? -27.595 3.249 27.860 1.00 92.94 171 ASN A O 1
ATOM 1418 N N . VAL A 1 172 ? -26.299 4.912 27.092 1.00 90.62 172 VAL A N 1
ATOM 1419 C CA . VAL A 1 172 ? -25.262 4.811 28.135 1.00 90.62 172 VAL A CA 1
ATOM 1420 C C . VAL A 1 172 ? -25.488 5.742 29.333 1.00 90.62 172 VAL A C 1
ATOM 1422 O O . VAL A 1 172 ? -24.547 5.985 30.092 1.00 90.62 172 VAL A O 1
ATOM 1425 N N . GLU A 1 173 ? -26.704 6.265 29.506 1.00 93.31 173 GLU A N 1
ATOM 1426 C CA . GLU A 1 173 ? -27.081 7.037 30.693 1.00 93.31 173 GLU A CA 1
ATOM 1427 C C . GLU A 1 173 ? -26.932 6.185 31.953 1.00 93.31 173 GLU A C 1
ATOM 1429 O O . GLU A 1 173 ? -27.384 5.043 31.991 1.00 93.31 173 GLU A O 1
ATOM 1434 N N . ILE A 1 174 ? -26.312 6.727 33.006 1.00 94.88 174 ILE A N 1
ATOM 1435 C CA . ILE A 1 174 ? -26.012 5.953 34.225 1.00 94.88 174 ILE A CA 1
ATOM 1436 C C . ILE A 1 174 ? -27.283 5.374 34.856 1.00 94.88 174 ILE A C 1
ATOM 1438 O O . ILE A 1 174 ? -27.263 4.243 35.334 1.00 94.88 174 ILE A O 1
ATOM 1442 N N . SER A 1 175 ? -28.398 6.103 34.793 1.00 94.88 175 SER A N 1
ATOM 1443 C CA . SER A 1 175 ? -29.711 5.639 35.256 1.00 94.88 175 SER A CA 1
ATOM 1444 C C . SER A 1 175 ? -30.242 4.427 34.482 1.00 94.88 175 SER A C 1
ATOM 1446 O O . SER A 1 175 ? -31.038 3.670 35.028 1.00 94.88 175 SER A O 1
ATOM 1448 N N . ASN A 1 176 ? -29.790 4.217 33.242 1.00 94.19 176 ASN A N 1
ATOM 1449 C CA . ASN A 1 176 ? -30.139 3.074 32.401 1.00 94.19 176 ASN A CA 1
ATOM 1450 C C . ASN A 1 176 ? -29.147 1.901 32.536 1.00 94.19 176 ASN A C 1
ATOM 1452 O O . ASN A 1 176 ? -29.338 0.844 31.932 1.00 94.19 176 ASN A O 1
ATOM 1456 N N . LEU A 1 177 ? -28.078 2.049 33.325 1.00 95.69 177 LEU A N 1
ATOM 1457 C CA . LEU A 1 177 ? -27.052 1.024 33.496 1.00 95.69 177 LEU A CA 1
ATOM 1458 C C . LEU A 1 177 ? -27.174 0.332 34.855 1.00 95.69 177 LEU A C 1
ATOM 1460 O O . LEU A 1 177 ? -27.166 0.957 35.910 1.00 95.69 177 LEU A O 1
ATOM 1464 N N . ARG A 1 178 ? -27.187 -1.002 34.839 1.00 95.06 178 ARG A N 1
ATOM 1465 C CA . ARG A 1 178 ? -27.197 -1.838 36.043 1.00 95.06 178 ARG A CA 1
ATOM 1466 C C . ARG A 1 178 ? -25.908 -2.640 36.157 1.00 95.06 178 ARG A C 1
ATOM 1468 O O . ARG A 1 178 ? -25.602 -3.462 35.292 1.00 95.06 178 ARG A O 1
ATOM 1475 N N . LEU A 1 179 ? -25.180 -2.450 37.256 1.00 94.75 179 LEU A N 1
ATOM 1476 C CA . LEU A 1 179 ? -24.027 -3.276 37.607 1.00 94.75 179 LEU A CA 1
ATOM 1477 C C . LEU A 1 179 ? -24.484 -4.556 38.315 1.00 94.75 179 LEU A C 1
ATOM 1479 O O . LEU A 1 179 ? -25.267 -4.510 39.259 1.00 94.75 179 LEU A O 1
ATOM 1483 N N . VAL A 1 180 ? -23.971 -5.702 37.875 1.00 94.00 180 VAL A N 1
ATOM 1484 C CA . VAL A 1 180 ? -24.184 -7.001 38.518 1.00 94.00 180 VAL A CA 1
ATOM 1485 C C . VAL A 1 180 ? -22.823 -7.636 38.778 1.00 94.00 180 VAL A C 1
ATOM 1487 O O . VAL A 1 180 ? -22.058 -7.885 37.841 1.00 94.00 180 VAL A O 1
ATOM 1490 N N . SER A 1 181 ? -22.529 -7.904 40.050 1.00 88.88 181 SER A N 1
ATOM 1491 C CA . SER A 1 181 ? -21.402 -8.744 40.460 1.00 88.88 181 SER A CA 1
ATOM 1492 C C . SER A 1 181 ? -21.883 -10.185 40.613 1.00 88.88 181 SER A C 1
ATOM 1494 O O . SER A 1 181 ? -22.988 -10.430 41.094 1.00 88.88 181 SER A O 1
ATOM 1496 N N . ARG A 1 182 ? -21.061 -11.139 40.183 1.00 73.69 182 ARG A N 1
ATOM 1497 C CA . ARG A 1 182 ? -21.134 -12.519 40.667 1.00 73.69 182 ARG A CA 1
ATOM 1498 C C . ARG A 1 182 ? -19.904 -12.713 41.534 1.00 73.69 182 ARG A C 1
ATOM 1500 O O . ARG A 1 182 ? -18.798 -12.726 40.983 1.00 73.69 182 ARG A O 1
ATOM 1507 N N . ASP A 1 183 ? -20.110 -12.781 42.842 1.00 62.53 183 ASP A N 1
ATOM 1508 C CA . ASP A 1 183 ? -19.059 -13.181 43.776 1.00 62.53 183 ASP A CA 1
ATOM 1509 C C . ASP A 1 183 ? -18.604 -14.615 43.454 1.00 62.53 183 ASP A C 1
ATOM 1511 O O . ASP A 1 183 ? -19.470 -15.477 43.179 1.00 62.53 183 ASP A O 1
#

Radius of gyration: 33.15 Å; Cα contacts (8 Å, |Δi|>4): 194; chains: 1; bounding box: 62×38×88 Å

Mean predicted aligned error: 13.85 Å